Protein AF-A0A7Y8J143-F1 (afdb_monomer_lite)

Secondary structure (DSSP, 8-state):
-B-TTS-B----GGGSPPGGGTTSPP-HHHHHHHHHHHTT-BPPTT----HHHIIIIISTTSPPBTTBTT-EEHHHHHHHHHH-TTPPB--STHHHHHHHHHHHHTTSEEEE-TTS-EEETTEEEESSTT--EEE---------SSS-EEEETTSHHHHHHTPPPPPS--------PPPPPP--------SHHHHHHHHHHS---------PPP-----

Radius of gyration: 39.81 Å; chains: 1; bounding box: 71×88×116 Å

Structure (mmCIF, N/CA/C/O backbone):
data_AF-A0A7Y8J143-F1
#
_entry.id   AF-A0A7Y8J143-F1
#
loop_
_atom_site.group_PDB
_atom_site.id
_atom_site.type_symbol
_atom_site.label_atom_id
_atom_site.label_alt_id
_atom_site.label_comp_id
_atom_site.label_asym_id
_atom_site.label_entity_id
_atom_site.label_seq_id
_atom_site.pdbx_PDB_ins_code
_atom_site.Cartn_x
_atom_site.Cartn_y
_atom_site.Cartn_z
_atom_site.occupancy
_atom_site.B_iso_or_equiv
_atom_site.auth_seq_id
_atom_site.auth_comp_id
_atom_site.auth_asym_id
_atom_site.auth_atom_id
_atom_site.pdbx_PDB_model_num
ATOM 1 N N . MET A 1 1 ? -17.158 9.078 25.466 1.00 67.31 1 MET A N 1
ATOM 2 C CA . MET A 1 1 ? -15.865 8.825 24.794 1.00 67.31 1 MET A CA 1
ATOM 3 C C . MET A 1 1 ? -15.692 9.826 23.662 1.00 67.31 1 MET A C 1
ATOM 5 O O . MET A 1 1 ? -16.645 10.042 22.920 1.00 67.31 1 MET A O 1
ATOM 9 N N . VAL A 1 2 ? -14.513 10.439 23.540 1.00 69.31 2 VAL A N 1
ATOM 10 C CA . VAL A 1 2 ? -14.169 11.341 22.427 1.00 69.31 2 VAL A CA 1
ATOM 11 C C . VAL A 1 2 ? -13.205 10.602 21.508 1.00 69.31 2 VAL A C 1
ATOM 13 O O . VAL A 1 2 ? -12.192 10.093 21.981 1.00 69.31 2 VAL A O 1
ATOM 16 N N . LEU A 1 3 ? -13.539 10.497 20.224 1.00 73.25 3 LEU A N 1
ATOM 17 C CA . LEU A 1 3 ? -12.671 9.862 19.232 1.00 73.25 3 LEU A CA 1
ATOM 18 C C . LEU A 1 3 ? -11.676 10.874 18.637 1.00 73.25 3 LEU A C 1
ATOM 20 O O . LEU A 1 3 ? -11.955 12.074 18.663 1.00 73.25 3 LEU A O 1
ATOM 24 N N . PRO A 1 4 ? -10.543 10.420 18.059 1.00 64.56 4 PRO A N 1
ATOM 25 C CA . PRO A 1 4 ? -9.494 11.300 17.521 1.00 64.56 4 PRO A CA 1
ATOM 26 C C . PRO A 1 4 ? -9.983 12.307 16.469 1.00 64.56 4 PRO A C 1
ATOM 28 O O . PRO A 1 4 ? -9.376 13.351 16.269 1.00 64.56 4 PRO A O 1
ATOM 31 N N . TRP A 1 5 ? -11.103 12.012 15.808 1.00 67.81 5 TRP A N 1
ATOM 32 C CA . TRP A 1 5 ? -11.749 12.865 14.808 1.00 67.81 5 TRP A CA 1
ATOM 33 C C . TRP A 1 5 ? -12.870 13.755 15.379 1.00 67.81 5 TRP A C 1
ATOM 35 O O . TRP A 1 5 ? -13.705 14.260 14.633 1.00 67.81 5 TRP A O 1
ATOM 45 N N . GLY A 1 6 ? -12.915 13.942 16.701 1.00 67.88 6 GLY A N 1
ATOM 46 C CA . GLY A 1 6 ? -13.788 14.907 17.377 1.00 67.88 6 GLY A CA 1
ATOM 47 C C . GLY A 1 6 ? -15.232 14.451 17.604 1.00 67.88 6 GLY A C 1
ATOM 48 O O . GLY A 1 6 ? -16.002 15.171 18.236 1.00 67.88 6 GLY A O 1
ATOM 49 N N . THR A 1 7 ? -15.625 13.259 17.141 1.00 76.75 7 THR A N 1
ATOM 50 C CA . THR A 1 7 ? -16.963 12.721 17.424 1.00 76.75 7 THR A CA 1
ATOM 51 C C . THR A 1 7 ? -17.057 12.241 18.868 1.00 76.75 7 THR A C 1
ATOM 53 O O . THR A 1 7 ? -16.212 11.479 19.348 1.00 76.75 7 THR A O 1
ATOM 56 N N . VAL A 1 8 ? -18.123 12.662 19.546 1.00 79.19 8 VAL A N 1
ATOM 57 C CA . VAL A 1 8 ? -18.439 12.251 20.912 1.00 79.19 8 VAL A CA 1
ATOM 58 C C . VAL A 1 8 ? -19.487 11.147 20.871 1.00 79.19 8 VAL A C 1
ATOM 60 O O . VAL A 1 8 ? -20.564 11.327 20.311 1.00 79.19 8 VAL A O 1
ATOM 63 N N . TYR A 1 9 ? -19.174 10.014 21.493 1.00 77.19 9 TYR A N 1
ATOM 64 C CA . TYR A 1 9 ? -20.106 8.909 21.693 1.00 77.19 9 TYR A CA 1
ATOM 65 C C . TYR A 1 9 ? -20.402 8.732 23.180 1.00 77.19 9 TYR A C 1
ATOM 67 O O . TYR A 1 9 ? -19.478 8.699 24.004 1.00 77.19 9 TYR A O 1
ATOM 75 N N . SER A 1 10 ? -21.682 8.591 23.520 1.00 78.94 10 SER A N 1
ATOM 76 C CA . SER A 1 10 ? -22.098 8.118 24.842 1.00 78.94 10 SER A CA 1
ATOM 77 C C . SER A 1 10 ? -22.069 6.591 24.863 1.00 78.94 10 SER A C 1
ATOM 79 O O . SER A 1 10 ? -22.493 5.960 23.895 1.00 78.94 10 SER A O 1
ATOM 81 N N . VAL A 1 11 ? -21.541 6.002 25.938 1.00 76.06 11 VAL A N 1
ATOM 82 C CA . VAL A 1 11 ? -21.543 4.543 26.115 1.00 76.06 11 VAL A CA 1
ATOM 83 C C . VAL A 1 11 ? -22.905 4.152 26.676 1.00 76.06 11 VAL A C 1
ATOM 85 O O . VAL A 1 11 ? -23.248 4.523 27.797 1.00 76.06 11 VAL A O 1
ATOM 88 N N . GLU A 1 12 ? -23.688 3.441 25.870 1.00 76.25 12 GLU A N 1
ATOM 89 C CA . GLU A 1 12 ? -25.025 2.978 26.249 1.00 76.25 12 GLU A CA 1
ATOM 90 C C . GLU A 1 12 ? -24.948 1.944 27.384 1.00 76.25 12 GLU A C 1
ATOM 92 O O . GLU A 1 12 ? -23.991 1.175 27.474 1.00 76.25 12 GLU A O 1
ATOM 97 N N . GLU A 1 13 ? -25.979 1.913 28.229 1.00 71.44 13 GLU A N 1
ATOM 98 C CA . GLU A 1 13 ? -26.066 1.081 29.440 1.00 71.44 13 GLU A CA 1
ATOM 99 C C . GLU A 1 13 ? -25.881 -0.421 29.159 1.00 71.44 13 GLU A C 1
ATOM 101 O O . GLU A 1 13 ? -25.232 -1.120 29.928 1.00 71.44 13 GLU A O 1
ATOM 106 N N . GLN A 1 14 ? -26.325 -0.899 27.992 1.00 70.88 14 GLN A N 1
ATOM 107 C CA . GLN A 1 14 ? -26.144 -2.289 27.546 1.00 70.88 14 GLN A CA 1
ATOM 108 C C . GLN A 1 14 ? -24.674 -2.724 27.375 1.00 70.88 14 GLN A C 1
ATOM 110 O O . GLN A 1 14 ? -24.385 -3.918 27.310 1.00 70.88 14 GLN A O 1
ATOM 115 N N . TYR A 1 15 ? -23.744 -1.768 27.287 1.00 69.69 15 TYR A N 1
ATOM 116 C CA . TYR A 1 15 ? -22.301 -2.018 27.227 1.00 69.69 15 TYR A CA 1
ATOM 117 C C . TYR A 1 15 ? -21.594 -1.684 28.547 1.00 69.69 15 TYR A C 1
ATOM 119 O O . TYR A 1 15 ? -20.365 -1.674 28.592 1.00 69.69 15 TYR A O 1
ATOM 127 N N . GLN A 1 16 ? -22.337 -1.379 29.611 1.00 70.56 16 GLN A N 1
ATOM 128 C CA . GLN A 1 16 ? -21.791 -1.185 30.952 1.00 70.56 16 GLN A CA 1
ATOM 129 C C . GLN A 1 16 ? -21.764 -2.518 31.714 1.00 70.56 16 GLN A C 1
ATOM 131 O O . GLN A 1 16 ? -22.388 -3.502 31.316 1.00 70.56 16 GLN A O 1
ATOM 136 N N . VAL A 1 17 ? -20.982 -2.577 32.794 1.00 64.62 17 VAL A N 1
ATOM 137 C CA . VAL A 1 17 ? -20.903 -3.778 33.636 1.00 64.62 17 VAL A CA 1
ATOM 138 C C . VAL A 1 17 ? -22.241 -3.933 34.377 1.00 64.62 17 VAL A C 1
ATOM 140 O O . VAL A 1 17 ? -22.622 -2.991 35.070 1.00 64.62 17 VAL A O 1
ATOM 143 N N . PRO A 1 18 ? -22.942 -5.081 34.267 1.00 64.44 18 PRO A N 1
ATOM 144 C CA . PRO A 1 18 ? -24.176 -5.327 35.016 1.00 64.44 18 PRO A CA 1
ATOM 145 C C . PRO A 1 18 ? -23.946 -5.174 36.524 1.00 64.44 18 PRO A C 1
ATOM 147 O O . PRO A 1 18 ? -22.911 -5.622 37.029 1.00 64.44 18 PRO A O 1
ATOM 150 N N . GLU A 1 19 ? -24.893 -4.570 37.247 1.00 61.88 19 GLU A N 1
ATOM 151 C CA . GLU A 1 19 ? -24.747 -4.261 38.682 1.00 61.88 19 GLU A CA 1
ATOM 152 C C . GLU A 1 19 ? -24.456 -5.519 39.525 1.00 61.88 19 GLU A C 1
ATOM 154 O O . GLU A 1 19 ? -23.623 -5.512 40.432 1.00 61.88 19 GLU A O 1
ATOM 159 N N . ASP A 1 20 ? -25.033 -6.652 39.136 1.00 64.56 20 ASP A N 1
ATOM 160 C CA . ASP A 1 20 ? -24.847 -7.986 39.716 1.00 64.56 20 ASP A CA 1
ATOM 161 C C . ASP A 1 20 ? -23.423 -8.565 39.541 1.00 64.56 20 ASP A C 1
ATOM 163 O O . ASP A 1 20 ? -23.074 -9.572 40.162 1.00 64.56 20 ASP A O 1
ATOM 167 N N . LYS A 1 21 ? -22.557 -7.905 38.759 1.00 61.34 21 LYS A N 1
ATOM 168 C CA . LYS A 1 21 ? -21.130 -8.234 38.591 1.00 61.34 21 LYS A CA 1
ATOM 169 C C . LYS A 1 21 ? -20.175 -7.167 39.140 1.00 61.34 21 LYS A C 1
ATOM 171 O O . LYS A 1 21 ? -18.972 -7.283 38.918 1.00 61.34 21 LYS A O 1
ATOM 176 N N . MET A 1 22 ? -20.652 -6.185 39.912 1.00 56.19 22 MET A N 1
ATOM 177 C CA . MET A 1 22 ? -19.816 -5.110 40.489 1.00 56.19 22 MET A CA 1
ATOM 178 C C . MET A 1 22 ? -18.639 -5.596 41.357 1.00 56.19 22 MET A C 1
ATOM 180 O O . MET A 1 22 ? -17.644 -4.889 41.488 1.00 56.19 22 MET A O 1
ATOM 184 N N . LEU A 1 23 ? -18.725 -6.799 41.939 1.00 60.31 23 LEU A N 1
ATOM 185 C CA . LEU A 1 23 ? -17.650 -7.415 42.734 1.00 60.31 23 LEU A CA 1
ATOM 186 C C . LEU A 1 23 ? -16.591 -8.147 41.885 1.00 60.31 23 LEU A C 1
ATOM 188 O O . LEU A 1 23 ? -15.570 -8.577 42.424 1.00 60.31 23 LEU A O 1
ATOM 192 N N . GLN A 1 24 ? -16.816 -8.322 40.578 1.00 62.91 24 GLN A N 1
ATOM 193 C CA . GLN A 1 24 ? -15.840 -8.923 39.668 1.00 62.91 24 GLN A CA 1
ATOM 194 C C . GLN A 1 24 ? -14.833 -7.880 39.169 1.00 62.91 24 GLN A C 1
ATOM 196 O O . GLN A 1 24 ? -15.100 -6.681 39.112 1.00 62.91 24 GLN A O 1
ATOM 201 N N . LYS A 1 25 ? -13.637 -8.351 38.802 1.00 61.16 25 LYS A N 1
ATOM 202 C CA . LYS A 1 25 ? -12.571 -7.506 38.252 1.00 61.16 25 LYS A CA 1
ATOM 203 C C . LYS A 1 25 ? -13.093 -6.788 36.998 1.00 61.16 25 LYS A C 1
ATOM 205 O O . LYS A 1 25 ? -13.642 -7.436 36.115 1.00 61.16 25 LYS A O 1
ATOM 210 N N . ALA A 1 26 ? -12.926 -5.468 36.929 1.00 62.81 26 ALA A N 1
ATOM 211 C CA . ALA A 1 26 ? -13.506 -4.648 35.866 1.00 62.81 26 ALA A CA 1
ATOM 212 C C . ALA A 1 26 ? -13.064 -5.104 34.458 1.00 62.81 26 ALA A C 1
ATOM 214 O O . ALA A 1 26 ? -11.886 -5.022 34.113 1.00 62.81 26 ALA A O 1
ATOM 215 N N . GLU A 1 27 ? -14.020 -5.519 33.621 1.00 71.56 27 GLU A N 1
ATOM 216 C CA . GLU A 1 27 ? -13.817 -5.890 32.207 1.00 71.56 27 GLU A CA 1
ATOM 217 C C . GLU A 1 27 ? -14.007 -4.686 31.260 1.00 71.56 27 GLU A C 1
ATOM 219 O O . GLU A 1 27 ? -14.609 -4.791 30.187 1.00 71.56 27 GLU A O 1
ATOM 224 N N . GLY A 1 28 ? -13.523 -3.506 31.663 1.00 76.50 28 GLY A N 1
ATOM 225 C CA . GLY A 1 28 ? -13.776 -2.249 30.949 1.00 76.50 28 GLY A CA 1
ATOM 226 C C . GLY A 1 28 ? -13.289 -2.257 29.495 1.00 76.50 28 GLY A C 1
ATOM 227 O O . GLY A 1 28 ? -13.979 -1.752 28.613 1.00 76.50 28 GLY A O 1
ATOM 228 N N . GLU A 1 29 ? -12.142 -2.887 29.222 1.00 81.00 29 GLU A N 1
ATOM 229 C CA . GLU A 1 29 ? -11.602 -2.999 27.860 1.00 81.00 29 GLU A CA 1
ATOM 230 C C . GLU A 1 29 ? -12.487 -3.872 26.956 1.00 81.00 29 GLU A C 1
ATOM 232 O O . GLU A 1 29 ? -12.771 -3.496 25.820 1.00 81.00 29 GLU A O 1
ATOM 237 N N . ALA A 1 30 ? -12.968 -5.013 27.458 1.00 81.69 30 ALA A N 1
ATOM 238 C CA . ALA A 1 30 ? -13.823 -5.915 26.688 1.00 81.69 30 ALA A CA 1
ATOM 239 C C . ALA A 1 30 ? -15.181 -5.269 26.372 1.00 81.69 30 ALA A C 1
ATOM 241 O O . ALA A 1 30 ? -15.682 -5.387 25.253 1.00 81.69 30 ALA A O 1
ATOM 242 N N . CYS A 1 31 ? -15.749 -4.537 27.333 1.00 81.75 31 CYS A N 1
ATOM 243 C CA . CYS A 1 31 ? -16.981 -3.773 27.149 1.00 81.75 31 CYS A CA 1
ATOM 244 C C . CYS A 1 31 ? -16.810 -2.651 26.115 1.00 81.75 31 CYS A C 1
ATOM 246 O O . CYS A 1 31 ? -17.624 -2.515 25.200 1.00 81.75 31 CYS A O 1
ATOM 248 N N . LEU A 1 32 ? -15.710 -1.896 26.209 1.00 82.06 32 LEU A N 1
ATOM 249 C CA . LEU A 1 32 ? -15.376 -0.852 25.243 1.00 82.06 32 LEU A CA 1
ATOM 250 C C . LEU A 1 32 ? -15.183 -1.429 23.836 1.00 82.06 32 LEU A C 1
ATOM 252 O O . LEU A 1 32 ? -15.702 -0.871 22.872 1.00 82.06 32 LEU A O 1
ATOM 256 N N . ARG A 1 33 ? -14.481 -2.560 23.712 1.00 83.25 33 ARG A N 1
ATOM 257 C CA . ARG A 1 33 ? -14.282 -3.240 22.428 1.00 83.25 33 ARG A CA 1
ATOM 258 C C . ARG A 1 33 ? -15.616 -3.633 21.791 1.00 83.25 33 ARG A C 1
ATOM 260 O O . ARG A 1 33 ? -15.851 -3.262 20.647 1.00 83.25 33 ARG A O 1
ATOM 267 N N . ARG A 1 34 ? -16.523 -4.264 22.549 1.00 83.69 34 ARG A N 1
ATOM 268 C CA . ARG A 1 34 ? -17.875 -4.621 22.071 1.00 83.69 34 ARG A CA 1
ATOM 269 C C . ARG A 1 34 ? -18.687 -3.404 21.631 1.00 83.69 34 ARG A C 1
ATOM 271 O O . ARG A 1 34 ? -19.367 -3.463 20.612 1.00 83.69 34 ARG A O 1
ATOM 278 N N . PHE A 1 35 ? -18.612 -2.299 22.375 1.00 85.88 35 PHE A N 1
ATOM 279 C CA . PHE A 1 35 ? -19.280 -1.050 22.001 1.00 85.88 35 PHE A CA 1
ATOM 280 C C . PHE A 1 35 ? -18.761 -0.508 20.662 1.00 85.88 35 PHE A C 1
ATOM 282 O O . PHE A 1 35 ? -19.541 -0.145 19.782 1.00 85.88 35 PHE A O 1
ATOM 289 N N . LEU A 1 36 ? -17.437 -0.462 20.500 1.00 86.19 36 LEU A N 1
ATOM 290 C CA . LEU A 1 36 ? -16.785 0.018 19.283 1.00 86.19 36 LEU A CA 1
ATOM 291 C C . LEU A 1 36 ? -17.107 -0.870 18.070 1.00 86.19 36 LEU A C 1
ATOM 293 O O . LEU A 1 36 ? -17.390 -0.344 16.993 1.00 86.19 36 LEU A O 1
ATOM 297 N N . GLU A 1 37 ? -17.112 -2.192 18.251 1.00 86.19 37 GLU A N 1
ATOM 298 C CA . GLU A 1 37 ? -17.525 -3.170 17.235 1.00 86.19 37 GLU A CA 1
ATOM 299 C C . GLU A 1 37 ? -19.001 -2.989 16.854 1.00 86.19 37 GLU A C 1
ATOM 301 O O . GLU A 1 37 ? -19.314 -2.831 15.677 1.00 86.19 37 GLU A O 1
ATOM 306 N N . GLY A 1 38 ? -19.906 -2.901 17.836 1.00 84.44 38 GLY A N 1
ATOM 307 C CA . GLY A 1 38 ? -21.344 -2.718 17.599 1.00 84.44 38 GLY A CA 1
ATOM 308 C C . GLY A 1 38 ? -21.698 -1.404 16.893 1.00 84.44 38 GLY A C 1
ATOM 309 O O . GLY A 1 38 ? -22.700 -1.328 16.183 1.00 84.44 38 GLY A O 1
ATOM 310 N N . LYS A 1 39 ? -20.866 -0.366 17.038 1.00 85.38 39 LYS A N 1
ATOM 311 C CA . LYS A 1 39 ? -20.995 0.902 16.300 1.00 85.38 39 LYS A CA 1
ATOM 312 C C . LYS A 1 39 ? -20.271 0.901 14.946 1.00 85.38 39 LYS A C 1
ATOM 314 O O . LYS A 1 39 ? -20.282 1.927 14.269 1.00 85.38 39 LYS A O 1
ATOM 319 N N . GLY A 1 40 ? -19.638 -0.206 14.550 1.00 85.38 40 GLY A N 1
ATOM 320 C CA . GLY A 1 40 ? -18.890 -0.315 13.295 1.00 85.38 40 GLY A CA 1
ATOM 321 C C . GLY A 1 40 ? -17.688 0.629 13.230 1.00 85.38 40 GLY A C 1
ATOM 322 O O . GLY A 1 40 ? -17.310 1.082 12.151 1.00 85.38 40 GLY A O 1
ATOM 323 N N . LEU A 1 41 ? -17.107 0.977 14.384 1.00 86.75 41 LEU A N 1
ATOM 324 C CA . LEU A 1 41 ? -16.015 1.950 14.491 1.00 86.75 41 LEU A CA 1
ATOM 325 C C . LEU A 1 41 ? -14.632 1.327 14.294 1.00 86.75 41 LEU A C 1
ATOM 327 O O . LEU A 1 41 ? -13.653 2.071 14.260 1.00 86.75 41 LEU A O 1
ATOM 331 N N . PHE A 1 42 ? -14.549 0.006 14.139 1.00 88.12 42 PHE A N 1
ATOM 332 C CA . PHE A 1 42 ? -13.347 -0.705 13.717 1.00 88.12 42 PHE A CA 1
ATOM 333 C C . PHE A 1 42 ? -13.379 -1.006 12.223 1.00 88.12 42 PHE A C 1
ATOM 335 O O . PHE A 1 42 ? -14.442 -1.176 11.624 1.00 88.12 42 PHE A O 1
ATOM 342 N N . TYR A 1 43 ? -12.195 -1.085 11.631 1.00 88.75 43 TYR A N 1
ATOM 343 C CA . TYR A 1 43 ? -12.012 -1.858 10.412 1.00 88.75 43 TYR A CA 1
ATOM 344 C C . TYR A 1 43 ? -11.908 -3.345 10.750 1.00 88.75 43 TYR A C 1
ATOM 346 O O . TYR A 1 43 ? -11.214 -3.719 11.697 1.00 88.75 43 TYR A O 1
ATOM 354 N N . GLU A 1 44 ? -12.575 -4.179 9.959 1.00 86.69 44 GLU A N 1
ATOM 355 C CA . GLU A 1 44 ? -12.524 -5.633 10.115 1.00 86.69 44 GLU A CA 1
ATOM 356 C C . GLU A 1 44 ? -11.362 -6.264 9.339 1.00 86.69 44 GLU A C 1
ATOM 358 O O . GLU A 1 44 ? -10.772 -5.669 8.430 1.00 86.69 44 GLU A O 1
ATOM 363 N N . ALA A 1 45 ? -11.050 -7.519 9.669 1.00 79.50 45 ALA A N 1
ATOM 364 C CA . ALA A 1 45 ? -10.078 -8.308 8.929 1.00 79.50 45 ALA A CA 1
ATOM 365 C C . ALA A 1 45 ? -10.557 -8.514 7.478 1.00 79.50 45 ALA A C 1
ATOM 367 O O . ALA A 1 45 ? -11.475 -9.282 7.207 1.00 79.50 45 ALA A O 1
ATOM 368 N N . GLY A 1 46 ? -9.916 -7.825 6.531 1.00 83.31 46 GLY A N 1
ATOM 369 C CA . GLY A 1 46 ? -10.261 -7.868 5.104 1.00 83.31 46 GLY A CA 1
ATOM 370 C C . GLY A 1 46 ? -10.798 -6.552 4.545 1.00 83.31 46 GLY A C 1
ATOM 371 O O . GLY A 1 46 ? -10.843 -6.399 3.312 1.00 83.31 46 GLY A O 1
ATOM 372 N N . ASP A 1 47 ? -11.115 -5.596 5.422 1.00 89.75 47 ASP A N 1
ATOM 373 C CA . ASP A 1 47 ? -11.427 -4.230 5.029 1.00 89.75 47 ASP A CA 1
ATOM 374 C C . ASP A 1 47 ? -10.233 -3.569 4.330 1.00 89.75 47 ASP A C 1
ATOM 376 O O . ASP A 1 47 ? -9.061 -3.883 4.546 1.00 89.75 47 ASP A O 1
ATOM 380 N N . ALA A 1 48 ? -10.553 -2.619 3.460 1.00 93.12 48 ALA A N 1
ATOM 381 C CA . ALA A 1 48 ? -9.594 -1.721 2.842 1.00 93.12 48 ALA A CA 1
ATOM 382 C C . ALA A 1 48 ? -10.221 -0.334 2.753 1.00 93.12 48 ALA A C 1
ATOM 384 O O . ALA A 1 48 ? -11.443 -0.210 2.627 1.00 93.12 48 ALA A O 1
ATOM 385 N N . ILE A 1 49 ? -9.395 0.706 2.786 1.00 92.81 49 ILE A N 1
ATOM 386 C CA . ILE A 1 49 ? -9.889 2.049 2.494 1.00 92.81 49 ILE A CA 1
ATOM 387 C C . ILE A 1 49 ? -10.104 2.212 0.986 1.00 92.81 49 ILE A C 1
ATOM 389 O O . ILE A 1 49 ? -9.579 1.449 0.168 1.00 92.81 49 ILE A O 1
ATOM 393 N N . ASP A 1 50 ? -10.889 3.222 0.622 1.00 92.94 50 ASP A N 1
ATOM 394 C CA . ASP A 1 50 ? -11.069 3.606 -0.774 1.00 92.94 50 ASP A CA 1
ATOM 395 C C . ASP A 1 50 ? -9.718 3.947 -1.431 1.00 92.94 50 ASP A C 1
ATOM 397 O O . ASP A 1 50 ? -8.897 4.659 -0.844 1.00 92.94 50 ASP A O 1
ATOM 401 N N . GLN A 1 51 ? -9.481 3.447 -2.651 1.00 93.31 51 GLN A N 1
ATOM 402 C CA . GLN A 1 51 ? -8.189 3.645 -3.324 1.00 93.31 51 GLN A CA 1
ATOM 403 C C . GLN A 1 51 ? -7.979 5.102 -3.747 1.00 93.31 51 GLN A C 1
ATOM 405 O O . GLN A 1 51 ? -6.844 5.570 -3.772 1.00 93.31 51 GLN A O 1
ATOM 410 N N . GLY A 1 52 ? -9.053 5.834 -4.059 1.00 92.56 52 GLY A N 1
ATOM 411 C CA . GLY A 1 52 ? -8.974 7.260 -4.365 1.00 92.56 52 GLY A CA 1
ATOM 412 C C . GLY A 1 52 ? -8.511 8.051 -3.147 1.00 92.56 52 GLY A C 1
ATOM 413 O O . GLY A 1 52 ? -7.578 8.844 -3.244 1.00 92.56 52 GLY A O 1
ATOM 414 N N . ARG A 1 53 ? -9.091 7.761 -1.978 1.00 92.81 53 ARG A N 1
ATOM 415 C CA . ARG A 1 53 ? -8.648 8.329 -0.699 1.00 92.81 53 ARG A CA 1
ATOM 416 C C . ARG A 1 53 ? -7.206 7.947 -0.361 1.00 92.81 53 ARG A C 1
ATOM 418 O O . ARG A 1 53 ? -6.436 8.797 0.078 1.00 92.81 53 ARG A O 1
ATOM 425 N N . PHE A 1 54 ? -6.821 6.691 -0.585 1.00 95.50 54 PHE A N 1
ATOM 426 C CA . PHE A 1 54 ? -5.450 6.233 -0.357 1.00 95.50 54 PHE A CA 1
ATOM 427 C C . PHE A 1 54 ? -4.435 7.036 -1.185 1.00 95.50 54 PHE A C 1
ATOM 429 O O . PHE A 1 54 ? -3.495 7.602 -0.631 1.00 95.50 54 PHE A O 1
ATOM 436 N N . VAL A 1 55 ? -4.665 7.155 -2.493 1.00 94.81 55 VAL A N 1
ATOM 437 C CA . VAL A 1 55 ? -3.765 7.858 -3.421 1.00 94.81 55 VAL A CA 1
ATOM 438 C C . VAL A 1 55 ? -3.770 9.371 -3.206 1.00 94.81 55 VAL A C 1
ATOM 440 O O . VAL A 1 55 ? -2.739 10.010 -3.382 1.00 94.81 55 VAL A O 1
ATOM 443 N N . LYS A 1 56 ? -4.911 9.960 -2.834 1.00 93.31 56 LYS A N 1
ATOM 444 C CA . LYS A 1 56 ? -5.060 11.416 -2.726 1.00 93.31 56 LYS A CA 1
ATOM 445 C C . LYS A 1 56 ? -4.662 11.974 -1.358 1.00 93.31 56 LYS A C 1
ATOM 447 O O . LYS A 1 56 ? -4.034 13.026 -1.298 1.00 93.31 56 LYS A O 1
ATOM 452 N N . ASP A 1 57 ? -5.008 11.278 -0.276 1.00 91.56 57 ASP A N 1
ATOM 453 C CA . ASP A 1 57 ? -4.927 11.837 1.081 1.00 91.56 57 ASP A CA 1
ATOM 454 C C . ASP A 1 57 ? -3.857 11.152 1.948 1.00 91.56 57 ASP A C 1
ATOM 456 O O . ASP A 1 57 ? -3.256 11.781 2.830 1.00 91.56 57 ASP A O 1
ATOM 460 N N . ILE A 1 58 ? -3.620 9.854 1.720 1.00 94.75 58 ILE A N 1
ATOM 461 C CA . ILE A 1 58 ? -2.690 9.055 2.526 1.00 94.75 58 ILE A CA 1
ATOM 462 C C . ILE A 1 58 ? -1.283 9.102 1.936 1.00 94.75 58 ILE A C 1
ATOM 464 O O . ILE A 1 58 ? -0.377 9.594 2.604 1.00 94.75 58 ILE A O 1
ATOM 468 N N . VAL A 1 59 ? -1.091 8.636 0.697 1.00 94.38 59 VAL A N 1
ATOM 469 C CA . VAL A 1 59 ? 0.244 8.537 0.078 1.00 94.38 59 VAL A CA 1
ATOM 470 C C . VAL A 1 59 ? 0.963 9.897 0.044 1.00 94.38 59 VAL A C 1
ATOM 472 O O . VAL A 1 59 ? 2.068 9.976 0.577 1.00 94.38 59 VAL A O 1
ATOM 475 N N . PRO A 1 60 ? 0.355 11.003 -0.433 1.00 90.94 60 PRO A N 1
ATOM 476 C CA . PRO A 1 60 ? 1.040 12.297 -0.500 1.00 90.94 60 PRO A CA 1
ATOM 477 C C . PRO A 1 60 ? 1.295 12.917 0.878 1.00 90.94 60 PRO A C 1
ATOM 479 O O . PRO A 1 60 ? 2.186 13.747 1.026 1.00 90.94 60 PRO A O 1
ATOM 482 N N . GLY A 1 61 ? 0.514 12.524 1.890 1.00 91.31 61 GLY A N 1
ATOM 483 C CA . GLY A 1 61 ? 0.694 12.952 3.277 1.00 91.31 61 GLY A CA 1
ATOM 484 C C . GLY A 1 61 ? 1.659 12.076 4.080 1.00 91.31 61 GLY A C 1
ATOM 485 O O . GLY A 1 61 ? 1.817 12.310 5.277 1.00 91.31 61 GLY A O 1
ATOM 486 N N . THR A 1 62 ? 2.252 11.052 3.462 1.00 95.75 62 THR A N 1
ATOM 487 C CA . THR A 1 62 ? 3.234 10.164 4.091 1.00 95.75 62 THR A CA 1
ATOM 488 C C . THR A 1 62 ? 4.628 10.781 4.001 1.00 95.75 62 THR A C 1
ATOM 490 O O . THR A 1 62 ? 4.964 11.431 3.014 1.00 95.75 62 THR A O 1
ATOM 493 N N . THR A 1 63 ? 5.462 10.572 5.018 1.00 95.56 63 THR A N 1
ATOM 494 C CA . THR A 1 63 ? 6.864 11.007 4.982 1.00 95.56 63 THR A CA 1
ATOM 495 C C . THR A 1 63 ? 7.646 10.155 3.975 1.00 95.56 63 THR A C 1
ATOM 497 O O . THR A 1 63 ? 7.665 8.930 4.124 1.00 95.56 63 THR A O 1
ATOM 500 N N . PRO A 1 64 ? 8.272 10.754 2.946 1.00 96.50 64 PRO A N 1
ATOM 501 C CA . PRO A 1 64 ? 9.056 10.006 1.972 1.00 96.50 64 PRO A CA 1
ATOM 502 C C . PRO A 1 64 ? 10.374 9.497 2.565 1.00 96.50 64 PRO A C 1
ATOM 504 O O . PRO A 1 64 ? 10.874 10.016 3.566 1.00 96.50 64 PRO A O 1
ATOM 507 N N . VAL A 1 65 ? 10.949 8.493 1.908 1.00 96.06 65 VAL A N 1
ATOM 508 C CA . VAL A 1 65 ? 12.300 8.000 2.190 1.00 96.06 65 VAL A CA 1
ATOM 509 C C . VAL A 1 65 ? 13.312 9.124 1.915 1.00 96.06 65 VAL A C 1
ATOM 511 O O . VAL A 1 65 ? 13.164 9.837 0.915 1.00 96.06 65 VAL A O 1
ATOM 514 N N . PRO A 1 66 ? 14.341 9.307 2.767 1.00 94.56 66 PRO A N 1
ATOM 515 C CA . PRO A 1 66 ? 15.416 10.258 2.497 1.00 94.56 66 PRO A CA 1
ATOM 516 C C . PRO A 1 66 ? 16.017 10.048 1.102 1.00 94.56 66 PRO A C 1
ATOM 518 O O . PRO A 1 66 ? 16.194 8.913 0.666 1.00 94.56 66 PRO A O 1
ATOM 521 N N . ASP A 1 67 ? 16.292 11.142 0.393 1.00 93.56 67 ASP A N 1
ATOM 522 C CA . ASP A 1 67 ? 16.882 11.159 -0.957 1.00 93.56 67 ASP A CA 1
ATOM 523 C C . ASP A 1 67 ? 16.036 10.527 -2.084 1.00 93.56 67 ASP A C 1
ATOM 525 O O . ASP A 1 67 ? 16.425 10.584 -3.251 1.00 93.56 67 ASP A O 1
ATOM 529 N N . MET A 1 68 ? 14.851 9.987 -1.774 1.00 94.75 68 MET A N 1
ATOM 530 C CA . MET A 1 68 ? 13.912 9.423 -2.749 1.00 94.75 68 MET A CA 1
ATOM 531 C C . MET A 1 68 ? 12.527 10.076 -2.616 1.00 94.75 68 MET A C 1
ATOM 533 O O . MET A 1 68 ? 11.612 9.497 -2.018 1.00 94.75 68 MET A O 1
ATOM 537 N N . PRO A 1 69 ? 12.331 11.297 -3.153 1.00 92.94 69 PRO A N 1
ATOM 538 C CA . PRO A 1 69 ? 11.021 11.937 -3.129 1.00 92.94 69 PRO A CA 1
ATOM 539 C C . PRO A 1 69 ? 9.982 11.047 -3.821 1.00 92.94 69 PRO A C 1
ATOM 541 O O . PRO A 1 69 ? 10.278 10.399 -4.815 1.00 92.94 69 PRO A O 1
ATOM 544 N N . GLN A 1 70 ? 8.745 11.029 -3.321 1.00 94.56 70 GLN A N 1
ATOM 545 C CA . GLN A 1 70 ? 7.652 10.185 -3.844 1.00 94.56 70 GLN A CA 1
ATOM 546 C C . GLN A 1 70 ? 7.820 8.672 -3.612 1.00 94.56 70 GLN A C 1
ATOM 548 O O . GLN A 1 70 ? 6.980 7.896 -4.073 1.00 94.56 70 GLN A O 1
ATOM 553 N N . VAL A 1 71 ? 8.854 8.237 -2.889 1.00 97.12 71 VAL A N 1
ATOM 554 C CA . VAL A 1 71 ? 9.002 6.856 -2.421 1.00 97.12 71 VAL A CA 1
ATOM 555 C C . VAL A 1 71 ? 8.727 6.804 -0.928 1.00 97.12 71 VAL A C 1
ATOM 557 O O . VAL A 1 71 ? 9.243 7.614 -0.165 1.00 97.12 71 VAL A O 1
ATOM 560 N N . TYR A 1 72 ? 7.923 5.837 -0.504 1.00 97.75 72 TYR A N 1
ATOM 561 C CA . TYR A 1 72 ? 7.455 5.715 0.872 1.00 97.75 72 TYR A CA 1
ATOM 562 C C . TYR A 1 72 ? 7.669 4.290 1.371 1.00 97.75 72 TYR A C 1
ATOM 564 O O . TYR A 1 72 ? 7.461 3.338 0.618 1.00 97.75 72 TYR A O 1
ATOM 572 N N . THR A 1 73 ? 8.047 4.116 2.638 1.00 97.75 73 THR A N 1
ATOM 573 C CA . THR A 1 73 ? 8.046 2.777 3.243 1.00 97.75 73 THR A CA 1
ATOM 574 C C . THR A 1 73 ? 6.629 2.363 3.611 1.00 97.75 73 THR A C 1
ATOM 576 O O . THR A 1 73 ? 5.780 3.193 3.954 1.00 97.75 73 THR A O 1
ATOM 579 N N . THR A 1 74 ? 6.355 1.060 3.584 1.00 96.19 74 THR A N 1
ATOM 580 C CA . THR A 1 74 ? 5.056 0.550 4.050 1.00 96.19 74 THR A CA 1
ATOM 581 C C . THR A 1 74 ? 4.804 0.859 5.531 1.00 96.19 74 THR A C 1
ATOM 583 O O . THR A 1 74 ? 3.658 1.108 5.911 1.00 96.19 74 THR A O 1
ATOM 586 N N . ARG A 1 75 ? 5.860 0.951 6.354 1.00 96.25 75 ARG A N 1
ATOM 587 C CA . ARG A 1 75 ? 5.777 1.467 7.727 1.00 96.25 75 ARG A CA 1
ATOM 588 C C . ARG A 1 75 ? 5.327 2.926 7.783 1.00 96.25 75 ARG A C 1
ATOM 590 O O . ARG A 1 75 ? 4.393 3.225 8.520 1.00 96.25 75 ARG A O 1
ATOM 597 N N . ALA A 1 76 ? 5.944 3.823 7.014 1.00 96.75 76 ALA A N 1
ATOM 598 C CA . ALA A 1 76 ? 5.572 5.239 7.013 1.00 96.75 76 ALA A CA 1
ATOM 599 C C . ALA A 1 76 ? 4.109 5.424 6.581 1.00 96.75 76 ALA A C 1
ATOM 601 O O . ALA A 1 76 ? 3.372 6.219 7.166 1.00 96.75 76 ALA A O 1
ATOM 602 N N . ILE A 1 77 ? 3.654 4.632 5.605 1.00 96.50 77 ILE A N 1
ATOM 603 C CA . ILE A 1 77 ? 2.245 4.602 5.199 1.00 96.50 77 ILE A CA 1
ATOM 604 C C . ILE A 1 77 ? 1.365 4.148 6.365 1.00 96.50 77 ILE A C 1
ATOM 606 O O . ILE A 1 77 ? 0.344 4.773 6.635 1.00 96.50 77 ILE A O 1
ATOM 610 N N . HIS A 1 78 ? 1.744 3.093 7.086 1.00 94.94 78 HIS A N 1
ATOM 611 C CA . HIS A 1 78 ? 0.992 2.637 8.253 1.00 94.94 78 HIS A CA 1
ATOM 612 C C . HIS A 1 78 ? 0.893 3.711 9.344 1.00 94.94 78 HIS A C 1
ATOM 614 O O . HIS A 1 78 ? -0.203 3.984 9.830 1.00 94.94 78 HIS A O 1
ATOM 620 N N . GLU A 1 79 ? 1.992 4.388 9.668 1.00 94.25 79 GLU A N 1
ATOM 621 C CA . GLU A 1 79 ? 1.987 5.514 10.608 1.00 94.25 79 GLU A CA 1
ATOM 622 C C . GLU A 1 79 ? 1.059 6.640 10.123 1.00 94.25 79 GLU A C 1
ATOM 624 O O . GLU A 1 79 ? 0.277 7.196 10.900 1.00 94.25 79 GLU A O 1
ATOM 629 N N . ARG A 1 80 ? 1.048 6.918 8.812 1.00 93.81 80 ARG A N 1
ATOM 630 C CA . ARG A 1 80 ? 0.123 7.883 8.214 1.00 93.81 80 ARG A CA 1
ATOM 631 C C . ARG A 1 80 ? -1.339 7.449 8.321 1.00 93.81 80 ARG A C 1
ATOM 633 O O . ARG A 1 80 ? -2.183 8.302 8.576 1.00 93.81 80 ARG A O 1
ATOM 640 N N . PHE A 1 81 ? -1.657 6.166 8.158 1.00 92.62 81 PHE A N 1
ATOM 641 C CA . PHE A 1 81 ? -3.011 5.642 8.383 1.00 92.62 81 PHE A CA 1
ATOM 642 C C . PHE A 1 81 ? -3.479 5.894 9.820 1.00 92.62 81 PHE A C 1
ATOM 644 O O . PHE A 1 81 ? -4.603 6.341 10.020 1.00 92.62 81 PHE A O 1
ATOM 651 N N . LEU A 1 82 ? -2.619 5.662 10.814 1.00 90.38 82 LEU A N 1
ATOM 652 C CA . LEU A 1 82 ? -2.960 5.890 12.223 1.00 90.38 82 LEU A CA 1
ATOM 653 C C . LEU A 1 82 ? -3.192 7.377 12.538 1.00 90.38 82 LEU A C 1
ATOM 655 O O . LEU A 1 82 ? -4.006 7.707 13.398 1.00 90.38 82 LEU A O 1
ATOM 659 N N . ALA A 1 83 ? -2.500 8.270 11.828 1.00 89.38 83 ALA A N 1
ATOM 660 C CA . ALA A 1 83 ? -2.625 9.716 11.993 1.00 89.38 83 ALA A CA 1
ATOM 661 C C . ALA A 1 83 ? -3.693 10.367 11.092 1.00 89.38 83 ALA A C 1
ATOM 663 O O . ALA A 1 83 ? -3.979 11.558 11.240 1.00 89.38 83 ALA A O 1
ATOM 664 N N . ALA A 1 84 ? -4.259 9.641 10.122 1.00 89.62 84 ALA A N 1
ATOM 665 C CA . ALA A 1 84 ? -5.150 10.232 9.133 1.00 89.62 84 ALA A CA 1
ATOM 666 C C . ALA A 1 84 ? -6.547 10.516 9.724 1.00 89.62 84 ALA A C 1
ATOM 668 O O . ALA A 1 84 ? -7.184 9.626 10.293 1.00 89.62 84 ALA A O 1
ATOM 669 N N . PRO A 1 85 ? -7.075 11.742 9.559 1.00 86.50 85 PRO A N 1
ATOM 670 C CA . PRO A 1 85 ? -8.371 12.105 10.115 1.00 86.50 85 PRO A CA 1
ATOM 671 C C . PRO A 1 85 ? -9.506 11.369 9.399 1.00 86.50 85 PRO A C 1
ATOM 673 O O . PRO A 1 85 ? -9.451 11.150 8.190 1.00 86.50 85 PRO A O 1
ATOM 676 N N . GLY A 1 86 ? -10.569 11.031 10.133 1.00 84.50 86 GLY A N 1
ATOM 677 C CA . GLY A 1 86 ? -11.793 10.446 9.572 1.00 84.50 86 GLY A CA 1
ATOM 678 C C . GLY A 1 86 ? -11.635 9.013 9.054 1.00 84.50 86 GLY A C 1
ATOM 679 O O . GLY A 1 86 ? -12.345 8.619 8.125 1.00 84.50 86 GLY A O 1
ATOM 680 N N . LEU A 1 87 ? -10.658 8.265 9.566 1.00 86.06 87 LEU A N 1
ATOM 681 C CA . LEU A 1 87 ? -10.595 6.810 9.431 1.00 86.06 87 LEU A CA 1
ATOM 682 C C . LEU A 1 87 ? -11.202 6.159 10.672 1.00 86.06 87 LEU A C 1
ATOM 684 O O . LEU A 1 87 ? -11.156 6.735 11.750 1.00 86.06 87 LEU A O 1
ATOM 688 N N . ARG A 1 88 ? -11.775 4.963 10.511 1.00 87.69 88 ARG A N 1
ATOM 689 C CA . ARG A 1 88 ? -12.174 4.109 11.640 1.00 87.69 88 ARG A CA 1
ATOM 690 C C . ARG A 1 88 ? -10.932 3.635 12.409 1.00 87.69 88 ARG A C 1
ATOM 692 O O . ARG A 1 88 ? -9.813 3.750 11.912 1.00 87.69 88 ARG A O 1
ATOM 699 N N . LEU A 1 89 ? -11.123 3.091 13.609 1.00 86.00 89 LEU A N 1
ATOM 700 C CA . LEU A 1 89 ? -10.037 2.506 14.394 1.00 86.00 89 LEU A CA 1
ATOM 701 C C . LEU A 1 89 ? -9.424 1.323 13.633 1.00 86.00 89 LEU A C 1
ATOM 703 O O . LEU A 1 89 ? -10.134 0.426 13.176 1.00 86.00 89 LEU A O 1
ATOM 707 N N . ILE A 1 90 ? -8.100 1.342 13.494 1.00 87.31 90 ILE A N 1
ATOM 708 C CA . ILE A 1 90 ? -7.323 0.319 12.792 1.00 87.31 90 ILE A CA 1
ATOM 709 C C . ILE A 1 90 ? -6.684 -0.579 13.858 1.00 87.31 90 ILE A C 1
ATOM 711 O O . ILE A 1 90 ? -5.799 -0.107 14.572 1.00 87.31 90 ILE A O 1
ATOM 715 N N . PRO A 1 91 ? -7.136 -1.835 14.016 1.00 80.75 91 PRO A N 1
ATOM 716 C CA . PRO A 1 91 ? -6.625 -2.719 15.063 1.00 80.75 91 PRO A CA 1
ATOM 717 C C . PRO A 1 91 ? -5.222 -3.257 14.748 1.00 80.75 91 PRO A C 1
ATOM 719 O O . PRO A 1 91 ? -4.433 -3.487 15.661 1.00 80.75 91 PRO A O 1
ATOM 722 N N . ASP A 1 92 ? -4.907 -3.448 13.465 1.00 85.62 92 ASP A N 1
ATOM 723 C CA . ASP A 1 92 ? -3.623 -3.961 12.993 1.00 85.62 92 ASP A CA 1
ATOM 724 C C . ASP A 1 92 ? -3.301 -3.488 11.557 1.00 85.62 92 ASP A C 1
ATOM 726 O O . ASP A 1 92 ? -4.108 -2.850 10.875 1.00 85.62 92 ASP A O 1
ATOM 730 N N . GLY A 1 93 ? -2.105 -3.827 11.065 1.00 88.25 93 GLY A N 1
ATOM 731 C CA . GLY A 1 93 ? -1.636 -3.443 9.729 1.00 88.25 93 GLY A CA 1
ATOM 732 C C . GLY A 1 93 ? -2.326 -4.151 8.550 1.00 88.25 93 GLY A C 1
ATOM 733 O O . GLY A 1 93 ? -1.964 -3.891 7.399 1.00 88.25 93 GLY A O 1
ATOM 734 N N . SER A 1 94 ? -3.298 -5.044 8.777 1.00 91.50 94 SER A N 1
ATOM 735 C CA . SER A 1 94 ? -3.973 -5.788 7.702 1.00 91.50 94 SER A CA 1
ATOM 736 C C . SER A 1 94 ? -4.734 -4.869 6.750 1.00 91.50 94 SER A C 1
ATOM 738 O O . SER A 1 94 ? -4.681 -5.084 5.540 1.00 91.50 94 SER A O 1
ATOM 740 N N . VAL A 1 95 ? -5.355 -3.801 7.260 1.00 93.25 95 VAL A N 1
ATOM 741 C CA . VAL A 1 95 ? -6.081 -2.804 6.454 1.00 93.25 95 VAL A CA 1
ATOM 742 C C . VAL A 1 95 ? -5.129 -2.073 5.511 1.00 93.25 95 VAL A C 1
ATOM 744 O O . VAL A 1 95 ? -5.445 -1.868 4.337 1.00 93.25 95 VAL A O 1
ATOM 747 N N . VAL A 1 96 ? -3.936 -1.721 6.000 1.00 94.19 96 VAL A N 1
ATOM 748 C CA . VAL A 1 96 ? -2.887 -1.069 5.201 1.00 94.19 96 VAL A CA 1
ATOM 749 C C . VAL A 1 96 ? -2.423 -2.009 4.098 1.00 94.19 96 VAL A C 1
ATOM 751 O O . VAL A 1 96 ? -2.460 -1.645 2.923 1.00 94.19 96 VAL A O 1
ATOM 754 N N . ARG A 1 97 ? -2.078 -3.250 4.463 1.00 95.00 97 ARG A N 1
ATOM 755 C CA . ARG A 1 97 ? -1.675 -4.301 3.523 1.00 95.00 97 ARG A CA 1
ATOM 756 C C . ARG A 1 97 ? -2.729 -4.506 2.436 1.00 95.00 97 ARG A C 1
ATOM 758 O O . ARG A 1 97 ? -2.415 -4.447 1.253 1.00 95.00 97 ARG A O 1
ATOM 765 N N . ARG A 1 98 ? -3.988 -4.710 2.830 1.00 94.94 98 ARG A N 1
ATOM 766 C CA . ARG A 1 98 ? -5.119 -4.946 1.922 1.00 94.94 98 ARG A CA 1
ATOM 767 C C . ARG A 1 98 ? -5.350 -3.758 0.994 1.00 94.94 98 ARG A C 1
ATOM 769 O O . ARG A 1 98 ? -5.619 -3.954 -0.187 1.00 94.94 98 ARG A O 1
ATOM 776 N N . THR A 1 99 ? -5.240 -2.537 1.513 1.00 96.00 99 THR A N 1
ATOM 777 C CA . THR A 1 99 ? -5.396 -1.315 0.716 1.00 96.00 99 THR A CA 1
ATOM 778 C C . THR A 1 99 ? -4.277 -1.180 -0.310 1.00 96.00 99 THR A C 1
ATOM 780 O O . THR A 1 99 ? -4.563 -0.914 -1.477 1.00 96.00 99 THR A O 1
ATOM 783 N N . ALA A 1 100 ? -3.024 -1.380 0.100 1.00 96.06 100 ALA A N 1
ATOM 784 C CA . ALA A 1 100 ? -1.878 -1.301 -0.796 1.00 96.06 100 ALA A CA 1
ATOM 785 C C . ALA A 1 100 ? -1.969 -2.358 -1.908 1.00 96.06 100 ALA A C 1
ATOM 787 O O . ALA A 1 100 ? -1.852 -2.002 -3.076 1.00 96.06 100 ALA A O 1
ATOM 788 N N . LEU A 1 101 ? -2.294 -3.612 -1.569 1.00 96.12 101 LEU A N 1
ATOM 789 C CA . LEU A 1 101 ? -2.490 -4.689 -2.548 1.00 96.12 101 LEU A CA 1
ATOM 790 C C . LEU A 1 101 ? -3.643 -4.395 -3.520 1.00 96.12 101 LEU A C 1
ATOM 792 O O . LEU A 1 101 ? -3.451 -4.449 -4.727 1.00 96.12 101 LEU A O 1
ATOM 796 N N . LYS A 1 102 ? -4.812 -3.960 -3.031 1.00 95.94 102 LYS A N 1
ATOM 797 C CA . LYS A 1 102 ? -5.926 -3.554 -3.913 1.00 95.94 102 LYS A CA 1
ATOM 798 C C . LYS A 1 102 ? -5.582 -2.357 -4.802 1.00 95.94 102 LYS A C 1
ATOM 800 O O . LYS A 1 102 ? -6.147 -2.198 -5.880 1.00 95.94 102 LYS A O 1
ATOM 805 N N . SER A 1 103 ? -4.718 -1.462 -4.330 1.00 96.50 103 SER A N 1
ATOM 806 C CA . SER A 1 103 ? -4.276 -0.300 -5.107 1.00 96.50 103 SER A CA 1
ATOM 807 C C . SER A 1 103 ? -3.249 -0.694 -6.168 1.00 96.50 103 SER A C 1
ATOM 809 O O . SER A 1 103 ? -3.263 -0.119 -7.254 1.00 96.50 103 SE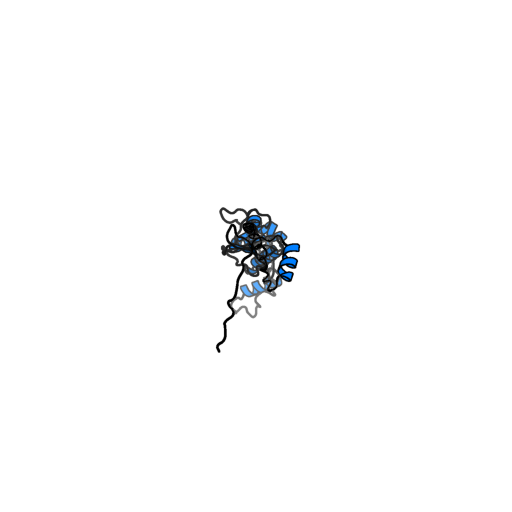R A O 1
ATOM 811 N N . LEU A 1 104 ? -2.412 -1.690 -5.872 1.00 96.44 104 LEU A N 1
ATOM 812 C CA . LEU A 1 104 ? -1.489 -2.321 -6.810 1.00 96.44 104 LEU A CA 1
ATOM 813 C C . LEU A 1 104 ? -2.260 -3.045 -7.921 1.00 96.44 104 LEU A C 1
ATOM 815 O O . LEU A 1 104 ? -2.052 -2.746 -9.089 1.00 96.44 104 LEU A O 1
ATOM 819 N N . GLU A 1 105 ? -3.229 -3.893 -7.561 1.00 95.38 105 GLU A N 1
ATOM 820 C CA . GLU A 1 105 ? -4.119 -4.595 -8.505 1.00 95.38 105 GLU A CA 1
ATOM 821 C C . GLU A 1 105 ? -4.854 -3.633 -9.457 1.00 95.38 105 GLU A C 1
ATOM 823 O O . GLU A 1 105 ? -5.146 -3.971 -10.599 1.00 95.38 105 GLU A O 1
ATOM 828 N N . LYS A 1 106 ? -5.161 -2.413 -8.997 1.00 94.88 106 LYS A N 1
ATOM 829 C CA . LYS A 1 106 ? -5.813 -1.366 -9.800 1.00 94.88 106 LYS A CA 1
ATOM 830 C C . LYS A 1 106 ? -4.844 -0.448 -10.552 1.00 94.88 106 LYS A C 1
ATOM 832 O O . LYS A 1 106 ? -5.299 0.548 -11.119 1.00 94.88 106 LYS A O 1
ATOM 837 N N . GLY A 1 107 ? -3.540 -0.714 -10.507 1.00 95.38 107 GLY A N 1
ATOM 838 C CA . GLY A 1 107 ? -2.521 0.069 -11.213 1.00 95.38 107 GLY A CA 1
ATOM 839 C C . GLY A 1 107 ? -2.387 1.503 -10.706 1.00 95.38 107 GLY A C 1
ATOM 840 O O . GLY A 1 107 ? -2.151 2.422 -11.486 1.00 95.38 107 GLY A O 1
ATOM 841 N N . ARG A 1 108 ? -2.623 1.725 -9.408 1.00 96.75 108 ARG A N 1
ATOM 842 C CA . ARG A 1 108 ? -2.483 3.048 -8.775 1.00 96.75 108 ARG A CA 1
ATOM 843 C C . ARG A 1 108 ? -1.131 3.248 -8.108 1.00 96.75 108 ARG A C 1
ATOM 845 O O . ARG A 1 108 ? -0.690 4.386 -7.957 1.00 96.75 108 ARG A O 1
ATOM 852 N N . VAL A 1 109 ? -0.518 2.156 -7.667 1.00 97.12 109 VAL A N 1
ATOM 853 C CA . VAL A 1 109 ? 0.778 2.157 -6.993 1.00 97.12 109 VAL A CA 1
ATOM 854 C C . VAL A 1 109 ? 1.673 1.073 -7.571 1.00 97.12 109 VAL A C 1
ATOM 856 O O . VAL A 1 109 ? 1.187 0.094 -8.132 1.00 97.12 109 VAL A O 1
ATOM 859 N N . VAL A 1 110 ? 2.975 1.250 -7.388 1.00 97.38 110 VAL A N 1
ATOM 860 C CA . VAL A 1 110 ? 4.023 0.268 -7.667 1.00 97.38 110 VAL A CA 1
ATOM 861 C C . VAL A 1 110 ? 4.709 -0.057 -6.345 1.00 97.38 110 VAL A C 1
ATOM 863 O O . VAL A 1 110 ? 4.965 0.836 -5.531 1.00 97.38 110 VAL A O 1
ATOM 866 N N . VAL A 1 111 ? 5.000 -1.335 -6.122 1.00 97.56 111 VAL A N 1
ATOM 867 C CA . VAL A 1 111 ? 5.646 -1.824 -4.897 1.00 97.56 111 VAL A CA 1
ATOM 868 C C . VAL A 1 111 ? 7.007 -2.410 -5.235 1.00 97.56 111 VAL A C 1
ATOM 870 O O . VAL A 1 111 ? 7.112 -3.206 -6.158 1.00 97.56 111 VAL A O 1
ATOM 873 N N . ARG A 1 112 ? 8.045 -2.073 -4.469 1.00 96.50 112 ARG A N 1
ATOM 874 C CA . ARG A 1 112 ? 9.387 -2.645 -4.613 1.00 96.50 112 ARG A CA 1
ATOM 875 C C . ARG A 1 112 ? 9.809 -3.363 -3.340 1.00 96.50 112 ARG A C 1
ATOM 877 O O . ARG A 1 112 ? 9.852 -2.768 -2.265 1.00 96.50 112 ARG A O 1
ATOM 884 N N . LEU A 1 113 ? 10.115 -4.646 -3.487 1.00 96.12 113 LEU A N 1
ATOM 885 C CA . LEU A 1 113 ? 10.580 -5.525 -2.422 1.00 96.12 113 LEU A CA 1
ATOM 886 C C . LEU A 1 113 ? 12.093 -5.356 -2.176 1.00 96.12 113 LEU A C 1
ATOM 888 O O . LEU A 1 113 ? 12.821 -4.907 -3.069 1.00 96.12 113 LEU A O 1
ATOM 892 N N . PRO A 1 114 ? 12.595 -5.753 -0.990 1.00 93.81 114 PRO A N 1
ATOM 893 C CA . PRO A 1 114 ? 14.016 -5.631 -0.645 1.00 93.81 114 PRO A CA 1
ATOM 894 C C . PRO A 1 114 ? 14.943 -6.518 -1.490 1.00 93.81 114 PRO A C 1
ATOM 896 O O . PRO A 1 114 ? 16.135 -6.246 -1.585 1.00 93.81 114 PRO A O 1
ATOM 899 N N . ASP A 1 115 ? 14.412 -7.557 -2.137 1.00 90.94 115 ASP A N 1
ATOM 900 C CA . ASP A 1 115 ? 15.154 -8.397 -3.089 1.00 90.94 115 ASP A CA 1
ATOM 901 C C . ASP A 1 115 ? 15.335 -7.743 -4.474 1.00 90.94 115 ASP A C 1
ATOM 903 O O . ASP A 1 115 ? 15.957 -8.322 -5.364 1.00 90.94 115 ASP A O 1
ATOM 907 N N . GLY A 1 116 ? 14.811 -6.527 -4.656 1.00 91.00 116 GLY A N 1
ATOM 908 C CA . GLY A 1 116 ? 14.903 -5.756 -5.890 1.00 91.00 116 GLY A CA 1
ATOM 909 C C . GLY A 1 116 ? 13.749 -5.982 -6.865 1.00 91.00 116 GLY A C 1
ATOM 910 O O . GLY A 1 116 ? 13.681 -5.266 -7.866 1.00 91.00 116 GLY A O 1
ATOM 911 N N . ARG A 1 117 ? 12.828 -6.912 -6.585 1.00 94.44 117 ARG A N 1
ATOM 912 C CA . ARG A 1 117 ? 11.639 -7.133 -7.417 1.00 94.44 117 ARG A CA 1
ATOM 913 C C . ARG A 1 117 ? 10.662 -5.976 -7.290 1.00 94.44 117 ARG A C 1
ATOM 915 O O . ARG A 1 117 ? 10.414 -5.477 -6.192 1.00 94.44 117 ARG A O 1
ATOM 922 N N . SER A 1 118 ? 10.094 -5.565 -8.415 1.00 96.56 118 SER A N 1
ATOM 923 C CA . SER A 1 118 ? 9.127 -4.469 -8.486 1.00 96.56 118 SER A CA 1
ATOM 924 C C . SER A 1 118 ? 7.817 -4.967 -9.080 1.00 96.56 118 SER A C 1
ATOM 926 O O . SER A 1 118 ? 7.828 -5.635 -10.105 1.00 96.56 118 SER A O 1
ATOM 928 N N . TYR A 1 119 ? 6.694 -4.654 -8.448 1.00 97.38 119 TYR A N 1
ATOM 929 C CA . TYR A 1 119 ? 5.368 -5.126 -8.826 1.00 97.38 119 TYR A CA 1
ATOM 930 C C . TYR A 1 119 ? 4.487 -3.963 -9.273 1.00 97.38 119 TYR A C 1
ATOM 932 O O . TYR A 1 119 ? 4.463 -2.916 -8.621 1.00 97.38 119 TYR A O 1
ATOM 940 N N . ASP A 1 120 ? 3.738 -4.188 -10.350 1.00 96.31 120 ASP A N 1
ATOM 941 C CA . ASP A 1 120 ? 2.672 -3.330 -10.876 1.00 96.31 120 ASP A CA 1
ATOM 942 C C . ASP A 1 120 ? 1.371 -4.144 -11.065 1.00 96.31 120 ASP A C 1
ATOM 944 O O . ASP A 1 120 ? 1.272 -5.293 -10.633 1.00 96.31 120 ASP A O 1
ATOM 948 N N . ASP A 1 121 ? 0.362 -3.564 -11.719 1.00 95.31 121 ASP A N 1
ATOM 949 C CA . ASP A 1 121 ? -0.900 -4.240 -12.065 1.00 95.31 121 ASP A CA 1
ATOM 950 C C . ASP A 1 121 ? -0.746 -5.345 -13.122 1.00 95.31 121 ASP A C 1
ATOM 952 O O . ASP A 1 121 ? -1.676 -6.109 -13.373 1.00 95.31 121 ASP A O 1
ATOM 956 N N . ARG A 1 122 ? 0.419 -5.432 -13.768 1.00 93.06 122 ARG A N 1
ATOM 957 C CA . ARG A 1 122 ? 0.705 -6.357 -14.872 1.00 93.06 122 ARG A CA 1
ATOM 958 C C . ARG A 1 122 ? 1.635 -7.494 -14.461 1.00 93.06 122 ARG A C 1
ATOM 960 O O . ARG A 1 122 ? 1.887 -8.389 -15.269 1.00 93.06 122 ARG A O 1
ATOM 967 N N . GLY A 1 123 ? 2.167 -7.463 -13.244 1.00 93.19 123 GLY A N 1
ATOM 968 C CA . GLY A 1 123 ? 2.961 -8.533 -12.664 1.00 93.19 123 GLY A CA 1
ATOM 969 C C . GLY A 1 123 ? 4.221 -8.023 -11.977 1.00 93.19 123 GLY A C 1
ATOM 970 O O . GLY A 1 123 ? 4.190 -7.046 -11.235 1.00 93.19 123 GLY A O 1
ATOM 971 N N . CYS A 1 124 ? 5.336 -8.712 -12.217 1.00 95.38 124 CYS A N 1
ATOM 972 C CA . CYS A 1 124 ? 6.616 -8.453 -11.572 1.00 95.38 124 CYS A CA 1
ATOM 973 C C . CYS A 1 124 ? 7.682 -8.088 -12.607 1.00 95.38 124 CYS A C 1
ATOM 975 O O . CYS A 1 124 ? 7.771 -8.707 -13.664 1.00 95.38 124 CYS A O 1
ATOM 977 N N . VAL A 1 125 ? 8.532 -7.121 -12.291 1.00 95.00 125 VAL A N 1
ATOM 978 C CA . VAL A 1 125 ? 9.776 -6.819 -12.997 1.00 95.00 125 VAL A CA 1
ATOM 979 C C . VAL A 1 125 ? 10.928 -7.187 -12.074 1.00 95.00 125 VAL A C 1
ATOM 981 O O . VAL A 1 125 ? 11.026 -6.699 -10.946 1.00 95.00 125 VAL A O 1
ATOM 984 N N . GLU A 1 126 ? 11.789 -8.082 -12.546 1.00 94.25 126 GLU A N 1
ATOM 985 C CA . GLU A 1 126 ? 12.905 -8.619 -11.773 1.00 94.25 126 GLU A CA 1
ATOM 986 C C . GLU A 1 126 ? 14.189 -8.728 -12.600 1.00 94.25 126 GLU A C 1
ATOM 988 O O . GLU A 1 126 ? 14.176 -8.641 -13.830 1.00 94.25 126 GLU A O 1
ATOM 993 N N . GLY A 1 127 ? 15.313 -8.907 -11.907 1.00 88.19 127 GLY A N 1
ATOM 994 C CA . GLY A 1 127 ? 16.649 -8.985 -12.494 1.00 88.19 127 GLY A CA 1
ATOM 995 C C . GLY A 1 127 ? 17.523 -7.761 -12.187 1.00 88.19 127 GLY A C 1
ATOM 996 O O . GLY A 1 127 ? 17.032 -6.729 -11.721 1.00 88.19 127 GLY A O 1
ATOM 997 N N . PRO A 1 128 ? 18.842 -7.869 -12.415 1.00 84.88 128 PRO A N 1
ATOM 998 C CA . PRO A 1 128 ? 19.758 -6.753 -12.223 1.00 84.88 128 PRO A CA 1
ATOM 999 C C . PRO A 1 128 ? 19.529 -5.670 -13.285 1.00 84.88 128 PRO A C 1
ATOM 1001 O O . PRO A 1 128 ? 18.981 -5.933 -14.357 1.00 84.88 128 PRO A O 1
ATOM 1004 N N . GLU A 1 129 ? 19.992 -4.455 -13.001 1.00 81.38 129 GLU A N 1
ATOM 1005 C CA . GLU A 1 129 ? 19.977 -3.348 -13.963 1.00 81.38 129 GLU A CA 1
ATOM 1006 C C . GLU A 1 129 ? 20.692 -3.736 -15.269 1.00 81.38 129 GLU A C 1
ATOM 1008 O O . GLU A 1 129 ? 21.760 -4.353 -15.255 1.00 81.38 129 GLU A O 1
ATOM 1013 N N . GLY A 1 130 ? 20.078 -3.424 -16.411 1.00 82.62 130 GLY A N 1
ATOM 1014 C CA . GLY A 1 130 ? 20.538 -3.831 -17.741 1.00 82.62 130 GLY A CA 1
ATOM 1015 C C . GLY A 1 130 ? 20.051 -5.218 -18.183 1.00 82.62 130 GLY A C 1
ATOM 1016 O O . GLY A 1 130 ? 20.290 -5.614 -19.327 1.00 82.62 130 GLY A O 1
ATOM 1017 N N . ARG A 1 131 ? 19.382 -5.981 -17.308 1.00 86.75 131 ARG A N 1
ATOM 1018 C CA . ARG A 1 131 ? 18.756 -7.276 -17.626 1.00 86.75 131 ARG A CA 1
ATOM 1019 C C . ARG A 1 131 ? 17.381 -7.450 -16.977 1.00 86.75 131 ARG A C 1
ATOM 1021 O O . ARG A 1 131 ? 16.943 -8.591 -16.821 1.00 86.75 131 ARG A O 1
ATOM 1028 N N . ARG A 1 132 ? 16.702 -6.363 -16.607 1.00 90.62 132 ARG A N 1
ATOM 1029 C CA . ARG A 1 132 ? 15.361 -6.428 -16.025 1.00 90.62 132 ARG A CA 1
ATOM 1030 C C . ARG A 1 132 ? 14.366 -6.998 -17.026 1.00 90.62 132 ARG A C 1
ATOM 1032 O O . ARG A 1 132 ? 14.299 -6.556 -18.176 1.00 90.62 132 ARG A O 1
ATOM 1039 N N . ARG A 1 133 ? 13.599 -7.990 -16.580 1.00 91.38 133 ARG A N 1
ATOM 1040 C CA . ARG A 1 133 ? 12.584 -8.693 -17.368 1.00 91.38 133 ARG A CA 1
ATOM 1041 C C . ARG A 1 133 ? 11.272 -8.724 -16.612 1.00 91.38 133 ARG A C 1
ATOM 1043 O O . ARG A 1 133 ? 11.254 -8.831 -15.386 1.00 91.38 133 ARG A O 1
ATOM 1050 N N . ARG A 1 134 ? 10.179 -8.678 -17.367 1.00 93.44 134 ARG A N 1
ATOM 1051 C CA . ARG A 1 134 ? 8.851 -8.914 -16.824 1.00 93.44 134 ARG A CA 1
ATOM 1052 C C . ARG A 1 134 ? 8.595 -10.405 -16.663 1.00 93.44 134 ARG A C 1
ATOM 1054 O O . ARG A 1 134 ? 8.824 -11.195 -17.577 1.00 93.44 134 ARG A O 1
ATOM 1061 N N . VAL A 1 135 ? 8.087 -10.760 -15.496 1.00 92.00 135 VAL A N 1
ATOM 1062 C CA . VAL A 1 135 ? 7.683 -12.103 -15.107 1.00 92.00 135 VAL A CA 1
ATOM 1063 C C . VAL A 1 135 ? 6.237 -12.040 -14.639 1.00 92.00 135 VAL A C 1
ATOM 1065 O O . VAL A 1 135 ? 5.826 -11.134 -13.911 1.00 92.00 135 VAL A O 1
ATOM 1068 N N . THR A 1 136 ? 5.437 -13.000 -15.090 1.00 90.56 136 THR A N 1
ATOM 1069 C CA . THR A 1 136 ? 4.052 -13.134 -14.643 1.00 90.56 136 THR A CA 1
ATOM 1070 C C . THR A 1 136 ? 4.034 -13.566 -13.181 1.00 90.56 136 THR A C 1
ATOM 1072 O O . THR A 1 136 ? 4.600 -14.599 -12.828 1.00 90.56 136 THR A O 1
ATOM 1075 N N . GLY A 1 137 ? 3.370 -12.790 -12.332 1.00 87.50 137 GLY A N 1
ATOM 1076 C CA . GLY A 1 137 ? 3.210 -13.113 -10.920 1.00 87.50 137 GLY A CA 1
ATOM 1077 C C . GLY A 1 137 ? 2.553 -11.972 -10.159 1.00 87.50 137 GLY A C 1
ATOM 1078 O O . GLY A 1 137 ? 2.823 -10.808 -10.436 1.00 87.50 137 GLY A O 1
ATOM 1079 N N . GLU A 1 138 ? 1.701 -12.314 -9.201 1.00 91.19 138 GLU A N 1
ATOM 1080 C CA . GLU A 1 138 ? 0.988 -11.352 -8.361 1.00 91.19 138 GLU A CA 1
ATOM 1081 C C . GLU A 1 138 ? 1.627 -11.273 -6.974 1.00 91.19 138 GLU A C 1
ATOM 1083 O O . GLU A 1 138 ? 2.156 -12.260 -6.451 1.00 91.19 138 GLU A O 1
ATOM 1088 N N . LEU A 1 139 ? 1.557 -10.097 -6.354 1.00 93.38 139 LEU A N 1
ATOM 1089 C CA . LEU A 1 139 ? 1.991 -9.916 -4.976 1.00 93.38 139 LEU A CA 1
ATOM 1090 C C . LEU A 1 139 ? 0.825 -10.221 -4.028 1.00 93.38 139 LEU A C 1
ATOM 1092 O O . LEU A 1 139 ? -0.087 -9.417 -3.880 1.00 93.38 139 LEU A O 1
ATOM 1096 N N . THR A 1 140 ? 0.849 -11.371 -3.355 1.00 89.88 140 THR A N 1
ATOM 1097 C CA . THR A 1 140 ? -0.242 -11.785 -2.447 1.00 89.88 140 THR A CA 1
ATOM 1098 C C . THR A 1 140 ? -0.056 -11.302 -1.010 1.00 89.88 140 THR A C 1
ATOM 1100 O O . THR A 1 140 ? -1.017 -11.173 -0.250 1.00 89.88 140 THR A O 1
ATOM 1103 N N . THR A 1 141 ? 1.190 -11.058 -0.606 1.00 89.81 141 THR A N 1
ATOM 1104 C CA . THR A 1 141 ? 1.549 -10.653 0.753 1.00 89.81 141 THR A CA 1
ATOM 1105 C C . THR A 1 141 ? 2.514 -9.487 0.717 1.00 89.81 141 THR A C 1
ATOM 1107 O O . THR A 1 141 ? 3.494 -9.515 -0.021 1.00 89.81 141 THR A O 1
ATOM 1110 N N . LEU A 1 142 ? 2.262 -8.499 1.569 1.00 93.56 142 LEU A N 1
ATOM 1111 C CA . LEU A 1 142 ? 3.075 -7.298 1.679 1.00 93.56 142 LEU A CA 1
ATOM 1112 C C . LEU A 1 142 ? 3.428 -7.062 3.158 1.00 93.56 142 LEU A C 1
ATOM 1114 O O . LEU A 1 142 ? 2.521 -6.802 3.962 1.00 93.56 142 LEU A O 1
ATOM 1118 N N . PRO A 1 143 ? 4.707 -7.201 3.549 1.00 94.31 143 PRO A N 1
ATOM 1119 C CA . PRO A 1 143 ? 5.181 -6.767 4.859 1.00 94.31 143 PRO A CA 1
ATOM 1120 C C . PRO A 1 143 ? 4.857 -5.288 5.101 1.00 94.31 143 PRO A C 1
ATOM 1122 O O . PRO A 1 143 ? 4.813 -4.503 4.160 1.00 94.31 143 PRO A O 1
ATOM 1125 N N . VAL A 1 144 ? 4.578 -4.929 6.356 1.00 94.25 144 VAL A N 1
ATOM 1126 C CA . VAL A 1 144 ? 4.307 -3.541 6.765 1.00 94.25 144 VAL A CA 1
ATOM 1127 C C . VAL A 1 144 ? 5.473 -3.087 7.637 1.00 94.25 144 VAL A C 1
ATOM 1129 O O . VAL A 1 144 ? 5.387 -3.085 8.862 1.00 94.25 144 VAL A O 1
ATOM 1132 N N . ASP A 1 145 ? 6.596 -2.804 6.986 1.00 95.38 145 ASP A N 1
ATOM 1133 C CA . ASP A 1 145 ? 7.878 -2.458 7.597 1.00 95.38 145 ASP A CA 1
ATOM 1134 C C . ASP A 1 145 ? 8.690 -1.485 6.710 1.00 95.38 145 ASP A C 1
ATOM 1136 O O . ASP A 1 145 ? 8.179 -0.900 5.747 1.00 95.38 145 ASP A O 1
ATOM 1140 N N . ASP A 1 146 ? 9.951 -1.255 7.077 1.00 96.12 146 ASP A N 1
ATOM 1141 C CA . ASP A 1 146 ? 10.857 -0.330 6.385 1.00 96.12 146 ASP A CA 1
ATOM 1142 C C . ASP A 1 146 ? 11.587 -0.942 5.181 1.00 96.12 146 ASP A C 1
ATOM 1144 O O . ASP A 1 146 ? 12.278 -0.229 4.456 1.00 96.12 146 ASP A O 1
ATOM 1148 N N . SER A 1 147 ? 11.448 -2.251 4.954 1.00 96.31 147 SER A N 1
ATOM 1149 C CA . SER A 1 147 ? 12.149 -2.966 3.881 1.00 96.31 147 SER A CA 1
ATOM 1150 C C . SER A 1 147 ? 11.439 -2.877 2.533 1.00 96.31 147 SER A C 1
ATOM 1152 O O . SER A 1 147 ? 12.057 -3.104 1.493 1.00 96.31 147 SER A O 1
ATOM 1154 N N . VAL A 1 148 ? 10.143 -2.556 2.546 1.00 96.88 148 VAL A N 1
ATOM 1155 C CA . VAL A 1 148 ? 9.315 -2.491 1.345 1.00 96.88 148 VAL A CA 1
ATOM 1156 C C . VAL A 1 148 ? 8.972 -1.054 1.003 1.00 96.88 148 VAL A C 1
ATOM 1158 O O . VAL A 1 148 ? 8.453 -0.302 1.836 1.00 96.88 148 VAL A O 1
ATOM 1161 N N . TYR A 1 149 ? 9.209 -0.707 -0.257 1.00 97.56 149 TYR A N 1
ATOM 1162 C CA . TYR A 1 149 ? 8.919 0.608 -0.796 1.00 97.56 149 TYR A CA 1
ATOM 1163 C C . TYR A 1 149 ? 7.654 0.606 -1.645 1.00 97.56 149 TYR A C 1
ATOM 1165 O O . TYR A 1 149 ? 7.329 -0.364 -2.330 1.00 97.56 149 TYR A O 1
ATOM 1173 N N . LEU A 1 150 ? 6.952 1.729 -1.617 1.00 97.56 150 LEU A N 1
ATOM 1174 C CA . LEU A 1 150 ? 5.748 1.985 -2.384 1.00 97.56 150 LEU A CA 1
ATOM 1175 C C . LEU A 1 150 ? 5.846 3.375 -3.004 1.00 97.56 150 LEU A C 1
ATOM 1177 O O . LEU A 1 150 ? 6.293 4.331 -2.369 1.00 97.56 150 LEU A O 1
ATOM 1181 N N . THR A 1 151 ? 5.416 3.486 -4.251 1.00 97.75 151 THR A N 1
ATOM 1182 C CA . THR A 1 151 ? 5.309 4.759 -4.959 1.00 97.75 151 THR A CA 1
ATOM 1183 C C . THR A 1 151 ? 4.070 4.765 -5.852 1.00 97.75 151 THR A C 1
ATOM 1185 O O . THR A 1 151 ? 3.472 3.716 -6.093 1.00 97.75 151 THR A O 1
ATOM 1188 N N . LEU A 1 152 ? 3.639 5.938 -6.313 1.00 97.12 152 LEU A N 1
ATOM 1189 C CA . LEU A 1 152 ? 2.545 6.034 -7.281 1.00 97.12 152 LEU A CA 1
ATOM 1190 C C . LEU A 1 152 ? 3.006 5.536 -8.656 1.00 97.12 152 LEU A C 1
ATOM 1192 O O . LEU A 1 152 ? 4.174 5.673 -9.010 1.00 97.12 152 LEU A O 1
ATOM 1196 N N . THR A 1 153 ? 2.093 4.968 -9.442 1.00 96.06 153 THR A N 1
ATOM 1197 C CA . THR A 1 153 ? 2.425 4.415 -10.769 1.00 96.06 153 THR A CA 1
ATOM 1198 C C . THR A 1 153 ? 2.920 5.473 -11.758 1.00 96.06 153 THR A C 1
ATOM 1200 O O . THR A 1 153 ? 3.719 5.168 -12.638 1.00 96.06 153 THR A O 1
ATOM 1203 N N . ASP A 1 154 ? 2.478 6.718 -11.607 1.00 94.38 154 ASP A N 1
ATOM 1204 C CA . ASP A 1 154 ? 2.862 7.866 -12.429 1.00 94.38 154 ASP A CA 1
ATOM 1205 C C . ASP A 1 154 ? 4.092 8.627 -11.901 1.00 94.38 154 ASP A C 1
ATOM 1207 O O . ASP A 1 154 ? 4.515 9.611 -12.512 1.00 94.38 154 ASP A O 1
ATOM 1211 N N . SER A 1 155 ? 4.692 8.181 -10.793 1.00 95.50 155 SER A N 1
AT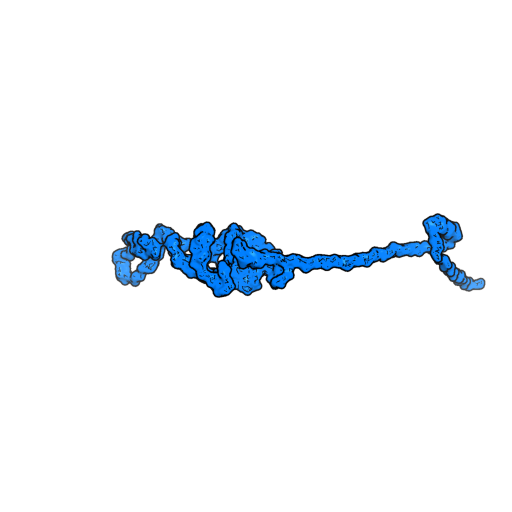OM 1212 C CA . SER A 1 155 ? 5.903 8.796 -10.251 1.00 95.50 155 SER A CA 1
ATOM 1213 C C . SER A 1 155 ? 7.138 8.457 -11.091 1.00 95.50 155 SER A C 1
ATOM 1215 O O . SER A 1 155 ? 7.189 7.448 -11.801 1.00 95.50 155 SER A O 1
ATOM 1217 N N . THR A 1 156 ? 8.188 9.272 -10.967 1.00 95.81 156 THR A N 1
ATOM 1218 C CA . THR A 1 156 ? 9.474 9.028 -11.646 1.00 95.81 156 THR A CA 1
ATOM 1219 C C . THR A 1 156 ? 10.056 7.664 -11.276 1.00 95.81 156 THR A C 1
ATOM 1221 O O . THR A 1 156 ? 10.505 6.926 -12.150 1.00 95.81 156 THR A O 1
ATOM 1224 N N . TYR A 1 157 ? 9.982 7.305 -9.993 1.00 95.62 157 TYR A N 1
ATOM 1225 C CA . TYR A 1 157 ? 10.466 6.028 -9.472 1.00 95.62 157 TYR A CA 1
ATOM 1226 C C . TYR A 1 157 ? 9.577 4.856 -9.895 1.00 95.62 157 TYR A C 1
ATOM 1228 O O . TYR A 1 157 ? 10.095 3.792 -10.215 1.00 95.62 157 TYR A O 1
ATOM 1236 N N . GLY A 1 158 ? 8.255 5.046 -9.946 1.00 94.69 158 GLY A N 1
ATOM 1237 C CA . GLY A 1 158 ? 7.310 4.018 -10.381 1.00 94.69 158 GLY A CA 1
ATOM 1238 C C . GLY A 1 158 ? 7.569 3.597 -11.824 1.00 94.69 158 GLY A C 1
ATOM 1239 O O . GLY A 1 158 ? 7.701 2.407 -12.111 1.00 94.69 158 GLY A O 1
ATOM 1240 N N . VAL A 1 159 ? 7.747 4.577 -12.714 1.00 95.38 159 VAL A N 1
ATOM 1241 C CA . VAL A 1 159 ? 8.097 4.334 -14.121 1.00 95.38 159 VAL A CA 1
ATOM 1242 C C . VAL A 1 159 ? 9.472 3.669 -14.252 1.00 95.38 159 VAL A C 1
ATOM 1244 O O . VAL A 1 159 ? 9.647 2.769 -15.073 1.00 95.38 159 VAL A O 1
ATOM 1247 N N . GLU A 1 160 ? 10.453 4.076 -13.444 1.00 94.25 160 GLU A N 1
ATOM 1248 C CA . GLU A 1 160 ? 11.804 3.505 -13.468 1.00 94.25 160 GLU A CA 1
ATOM 1249 C C . GLU A 1 160 ? 11.850 2.051 -12.972 1.00 94.25 160 GLU A C 1
ATOM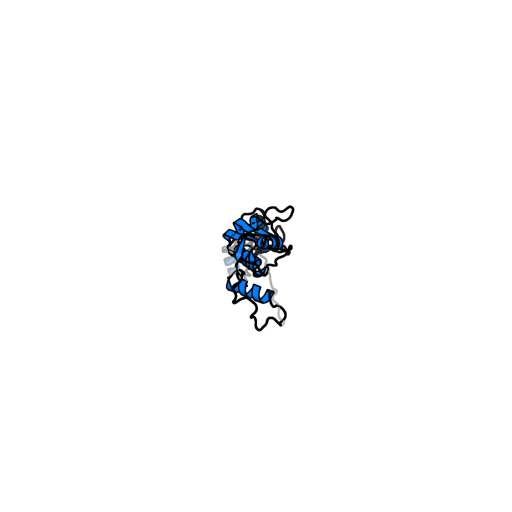 1251 O O . GLU A 1 160 ? 12.532 1.208 -13.558 1.00 94.25 160 GLU A O 1
ATOM 1256 N N . TRP A 1 161 ? 11.131 1.726 -11.899 1.00 94.56 161 TRP A N 1
ATOM 1257 C CA . TRP A 1 161 ? 11.131 0.386 -11.305 1.00 94.56 161 TRP A CA 1
ATOM 1258 C C . TRP A 1 161 ? 10.507 -0.663 -12.221 1.00 94.56 161 TRP A C 1
ATOM 1260 O O . TRP A 1 161 ? 10.969 -1.801 -12.265 1.00 94.56 161 TRP A O 1
ATOM 1270 N N . VAL A 1 162 ? 9.497 -0.255 -12.986 1.00 94.62 162 VAL A N 1
ATOM 1271 C CA . VAL A 1 162 ? 8.749 -1.113 -13.912 1.00 94.62 162 VAL A CA 1
ATOM 1272 C C . VAL A 1 162 ? 9.392 -1.155 -15.308 1.00 94.62 162 VAL A C 1
ATOM 1274 O O . VAL A 1 162 ? 8.938 -1.867 -16.206 1.00 94.62 162 VAL A O 1
ATOM 1277 N N . LYS A 1 163 ? 10.485 -0.415 -15.515 1.00 92.94 163 LYS A N 1
ATOM 1278 C CA . LYS A 1 163 ? 11.190 -0.376 -16.792 1.00 92.94 163 LYS A CA 1
ATOM 1279 C C . LYS A 1 163 ? 11.852 -1.720 -17.098 1.00 92.94 163 LYS A C 1
ATOM 1281 O O . LYS A 1 163 ? 12.691 -2.210 -16.342 1.00 92.94 163 LYS A O 1
ATOM 1286 N N . GLU A 1 164 ? 11.505 -2.270 -18.255 1.00 92.12 164 GLU A N 1
ATOM 1287 C CA . GLU A 1 164 ? 12.165 -3.439 -18.828 1.00 92.12 164 GLU A CA 1
ATOM 1288 C C . GLU A 1 164 ? 13.394 -3.007 -19.625 1.00 92.12 164 GLU A C 1
ATOM 1290 O O . GLU A 1 164 ? 13.367 -2.016 -20.363 1.00 92.12 164 GLU A O 1
ATOM 1295 N N . ASP A 1 165 ? 14.474 -3.770 -19.499 1.00 87.38 165 ASP A N 1
ATOM 1296 C CA . ASP A 1 165 ? 15.648 -3.557 -20.330 1.00 87.38 165 ASP A CA 1
ATOM 1297 C C . ASP A 1 165 ? 15.422 -4.195 -21.696 1.00 87.38 165 ASP A C 1
ATOM 1299 O O . ASP A 1 165 ? 14.847 -5.281 -21.807 1.00 87.38 165 ASP A O 1
ATOM 1303 N N . ALA A 1 166 ? 15.904 -3.558 -22.763 1.00 76.69 166 ALA A N 1
ATOM 1304 C CA . ALA A 1 166 ? 15.908 -4.198 -24.072 1.00 76.69 166 ALA A CA 1
ATOM 1305 C C . ALA A 1 166 ? 16.641 -5.549 -23.977 1.00 76.69 166 ALA A C 1
ATOM 1307 O O . ALA A 1 166 ? 17.578 -5.722 -23.189 1.00 76.69 166 ALA A O 1
ATOM 1308 N N . GLU A 1 167 ? 16.216 -6.551 -24.747 1.00 63.03 167 GLU A N 1
ATOM 1309 C CA . GLU A 1 167 ? 17.102 -7.694 -24.970 1.00 63.03 167 GLU A CA 1
ATOM 1310 C C . GLU A 1 167 ? 18.444 -7.151 -25.460 1.00 63.03 167 GLU A C 1
ATOM 1312 O O . GLU A 1 167 ? 18.423 -6.301 -26.359 1.00 63.03 167 GLU A O 1
ATOM 1317 N N . PRO A 1 168 ? 19.594 -7.559 -24.870 1.00 55.25 168 PRO A N 1
ATOM 1318 C CA . PRO A 1 168 ? 20.871 -7.301 -25.514 1.00 55.25 168 PRO A CA 1
ATOM 1319 C C . PRO A 1 168 ? 20.674 -7.825 -26.922 1.00 55.25 168 PRO A C 1
ATOM 1321 O O . PRO A 1 168 ? 20.354 -9.008 -27.077 1.00 55.25 168 PRO A O 1
ATOM 1324 N N . GLY A 1 169 ? 20.662 -6.890 -27.882 1.00 51.81 169 GLY A N 1
ATOM 1325 C CA . GLY A 1 169 ? 20.056 -7.117 -29.184 1.00 51.81 169 GLY A CA 1
ATOM 1326 C C . GLY A 1 169 ? 20.504 -8.469 -29.682 1.00 51.81 169 GLY A C 1
ATOM 1327 O O . GLY A 1 169 ? 21.679 -8.788 -29.490 1.00 51.81 169 GLY A O 1
ATOM 1328 N N . LYS A 1 170 ? 19.582 -9.268 -30.244 1.00 44.50 170 LYS A N 1
ATOM 1329 C CA . LYS A 1 170 ? 19.943 -10.442 -31.043 1.00 44.50 170 LYS A CA 1
ATOM 1330 C C . LYS A 1 170 ? 21.196 -10.047 -31.797 1.00 44.50 170 LYS A C 1
ATOM 1332 O O . LYS A 1 170 ? 21.104 -9.264 -32.743 1.00 44.50 170 LYS A O 1
ATOM 1337 N N . VAL A 1 171 ? 22.355 -10.517 -31.331 1.00 47.50 171 VAL A N 1
ATOM 1338 C CA . VAL A 1 171 ? 23.583 -10.379 -32.090 1.00 47.50 171 VAL A CA 1
ATOM 1339 C C . VAL A 1 171 ? 23.152 -10.974 -33.416 1.00 47.50 171 VAL A C 1
ATOM 1341 O O . VAL A 1 171 ? 22.607 -12.089 -33.373 1.00 47.50 171 VAL A O 1
ATOM 1344 N N . PRO A 1 172 ? 23.184 -10.227 -34.538 1.00 44.31 172 PRO A N 1
ATOM 1345 C CA . PRO A 1 172 ? 22.787 -10.801 -35.806 1.00 44.31 172 PRO A CA 1
ATOM 1346 C C . PRO A 1 172 ? 23.561 -12.102 -35.872 1.00 44.31 172 PRO A C 1
ATOM 1348 O O . PRO A 1 172 ? 24.788 -12.089 -35.741 1.00 44.31 172 PRO A O 1
ATOM 1351 N N . LYS A 1 173 ? 22.812 -13.215 -35.866 1.00 49.28 173 LYS A N 1
ATOM 1352 C CA . LYS A 1 173 ? 23.373 -14.563 -35.859 1.00 49.28 173 LYS A CA 1
ATOM 1353 C C . LYS A 1 173 ? 24.491 -14.483 -36.894 1.00 49.28 173 LYS A C 1
ATOM 1355 O O . LYS A 1 173 ? 24.158 -14.054 -38.007 1.00 49.28 173 LYS A O 1
ATOM 1360 N N . PRO A 1 174 ? 25.773 -14.719 -36.535 1.00 55.03 174 PRO A N 1
ATOM 1361 C CA . PRO A 1 174 ? 26.857 -14.584 -37.500 1.00 55.03 174 PRO A CA 1
ATOM 1362 C C . PRO A 1 174 ? 26.380 -15.302 -38.757 1.00 55.03 174 PRO A C 1
ATOM 1364 O O . PRO A 1 174 ? 25.799 -16.387 -38.593 1.00 55.03 174 PRO A O 1
ATOM 1367 N N . PRO A 1 175 ? 26.435 -14.641 -39.935 1.00 56.00 175 PRO A N 1
ATOM 1368 C CA . PRO A 1 175 ? 25.750 -15.109 -41.129 1.00 56.00 175 PRO A CA 1
ATOM 1369 C C . PRO A 1 175 ? 26.013 -16.596 -41.226 1.00 56.00 175 PRO A C 1
ATOM 1371 O O . PRO A 1 175 ? 27.175 -17.006 -41.171 1.00 56.00 175 PRO A O 1
ATOM 1374 N N . VAL A 1 176 ? 24.930 -17.385 -41.208 1.00 61.97 176 VAL A N 1
ATOM 1375 C CA . VAL A 1 176 ? 25.024 -18.842 -41.303 1.00 61.97 176 VAL A CA 1
ATOM 1376 C C . VAL A 1 176 ? 26.018 -19.085 -42.433 1.00 61.97 176 VAL A C 1
ATOM 1378 O O . VAL A 1 176 ? 25.784 -18.529 -43.515 1.00 61.97 176 VAL A O 1
ATOM 1381 N N . PRO A 1 177 ? 27.156 -19.772 -42.190 1.00 65.94 177 PRO A N 1
ATOM 1382 C CA . PRO A 1 177 ? 28.095 -20.033 -43.264 1.00 65.94 177 PRO A CA 1
ATOM 1383 C C . PRO A 1 177 ? 27.272 -20.614 -44.411 1.00 65.94 177 PRO A C 1
ATOM 1385 O O . PRO A 1 177 ? 26.364 -21.411 -44.131 1.00 65.94 177 PRO A O 1
ATOM 1388 N N . PRO A 1 178 ? 27.481 -20.137 -45.654 1.00 64.06 178 PRO A N 1
ATOM 1389 C CA . PRO A 1 178 ? 26.665 -20.557 -46.782 1.00 64.06 178 PRO A CA 1
ATOM 1390 C C . PRO A 1 178 ? 26.537 -22.078 -46.722 1.00 64.06 178 PRO A C 1
ATOM 1392 O O . PRO A 1 178 ? 27.537 -22.735 -46.398 1.00 64.06 178 PRO A O 1
ATOM 1395 N N . PRO A 1 179 ? 25.323 -22.629 -46.929 1.00 65.06 179 PRO A N 1
ATOM 1396 C CA . PRO A 1 179 ? 25.122 -24.066 -46.851 1.00 65.06 179 PRO A CA 1
ATOM 1397 C C . PRO A 1 179 ? 26.247 -24.727 -47.648 1.00 65.06 179 PRO A C 1
ATOM 1399 O O . PRO A 1 179 ? 26.536 -24.249 -48.755 1.00 65.06 179 PRO A O 1
ATOM 1402 N N . PRO A 1 180 ? 26.944 -25.730 -47.076 1.00 63.69 180 PRO A N 1
ATOM 1403 C CA . PRO A 1 180 ? 28.037 -26.378 -47.778 1.00 63.69 180 PRO A CA 1
ATOM 1404 C C . PRO A 1 180 ? 27.530 -26.739 -49.176 1.00 63.69 180 PRO A C 1
ATOM 1406 O O . PRO A 1 180 ? 26.398 -27.230 -49.284 1.00 63.69 180 PRO A O 1
ATOM 1409 N N . PRO A 1 181 ? 28.294 -26.418 -50.239 1.00 60.50 181 PRO A N 1
ATOM 1410 C CA . PRO A 1 181 ? 27.849 -26.667 -51.599 1.00 60.50 181 PRO A CA 1
ATOM 1411 C C . PRO A 1 181 ? 27.373 -28.118 -51.682 1.00 60.50 181 PRO A C 1
ATOM 1413 O O . PRO A 1 181 ? 28.033 -28.988 -51.098 1.00 60.50 181 PRO A O 1
ATOM 1416 N N . PRO A 1 182 ? 26.218 -28.385 -52.323 1.00 58.00 182 PRO A N 1
ATOM 1417 C CA . PRO A 1 182 ? 25.670 -29.730 -52.396 1.00 58.00 182 PRO A CA 1
ATOM 1418 C C . PRO A 1 182 ? 26.785 -30.656 -52.862 1.00 58.00 182 PRO A C 1
ATOM 1420 O O . PRO A 1 182 ? 27.388 -30.401 -53.907 1.00 58.00 182 PRO A O 1
ATOM 1423 N N . ALA A 1 183 ? 27.106 -31.661 -52.040 1.00 53.22 183 ALA A N 1
ATOM 1424 C CA . ALA A 1 183 ? 28.175 -32.601 -52.331 1.00 53.22 183 ALA A CA 1
ATOM 1425 C C . ALA A 1 183 ? 27.980 -33.085 -53.768 1.00 53.22 183 ALA A C 1
ATOM 1427 O O . ALA A 1 183 ? 26.941 -33.661 -54.102 1.00 53.22 183 ALA A O 1
ATOM 1428 N N . THR A 1 184 ? 28.933 -32.764 -54.640 1.00 53.50 184 THR A N 1
ATOM 1429 C CA . THR A 1 184 ? 28.892 -33.182 -56.033 1.00 53.50 184 THR A CA 1
ATOM 1430 C C . THR A 1 184 ? 28.889 -34.699 -56.025 1.00 53.50 184 THR A C 1
ATOM 1432 O O . THR A 1 184 ? 29.887 -35.335 -55.693 1.00 53.50 184 THR A O 1
ATOM 1435 N N . ALA A 1 185 ? 27.723 -35.283 -56.311 1.00 57.34 185 ALA A N 1
ATOM 1436 C CA . ALA A 1 185 ? 27.560 -36.723 -56.381 1.00 57.34 185 ALA A CA 1
ATOM 1437 C C . ALA A 1 185 ? 28.584 -37.258 -57.388 1.00 57.34 185 ALA A C 1
ATOM 1439 O O . ALA A 1 185 ? 28.471 -37.004 -58.589 1.00 57.34 185 ALA A O 1
ATOM 1440 N N . ARG A 1 186 ? 29.620 -37.938 -56.884 1.00 60.09 186 ARG A N 1
ATOM 1441 C CA . ARG A 1 186 ? 30.566 -38.682 -57.713 1.00 60.09 186 ARG A CA 1
ATOM 1442 C C . ARG A 1 186 ? 29.780 -39.828 -58.331 1.00 60.09 186 ARG A C 1
ATOM 1444 O O . ARG A 1 186 ? 29.320 -40.715 -57.618 1.00 60.09 186 ARG A O 1
ATOM 1451 N N . ILE A 1 187 ? 29.583 -39.771 -59.641 1.00 63.88 187 ILE A N 1
ATOM 1452 C CA . ILE A 1 187 ? 28.930 -40.841 -60.385 1.00 63.88 187 ILE A CA 1
ATOM 1453 C C . ILE A 1 187 ? 30.028 -41.780 -60.869 1.00 63.88 187 ILE A C 1
ATOM 1455 O O . ILE A 1 187 ? 30.907 -41.379 -61.628 1.00 63.88 187 ILE A O 1
ATOM 1459 N N . THR A 1 188 ? 29.986 -43.027 -60.418 1.00 65.38 188 THR A N 1
ATOM 1460 C CA . THR A 1 188 ? 30.852 -44.083 -60.939 1.00 65.38 188 THR A CA 1
ATOM 1461 C C . THR A 1 188 ? 30.141 -44.735 -62.120 1.00 65.38 188 THR A C 1
ATOM 1463 O O . THR A 1 188 ? 29.127 -45.408 -61.943 1.00 65.38 188 THR A O 1
ATOM 1466 N N . ALA A 1 189 ? 30.651 -44.525 -63.331 1.00 68.94 189 ALA A N 1
ATOM 1467 C CA . ALA A 1 189 ? 30.196 -45.238 -64.519 1.00 68.94 189 ALA A CA 1
ATOM 1468 C C . ALA A 1 189 ? 31.110 -46.446 -64.761 1.00 68.94 189 ALA A C 1
ATOM 1470 O O . ALA A 1 189 ? 32.329 -46.307 -64.809 1.00 68.94 189 ALA A O 1
ATOM 1471 N N . SER A 1 190 ? 30.520 -47.632 -64.903 1.00 71.75 190 SER A N 1
ATOM 1472 C CA . SER A 1 190 ? 31.241 -48.881 -65.186 1.00 71.75 190 SER A CA 1
ATOM 1473 C C . SER A 1 190 ? 31.246 -49.261 -66.671 1.00 71.75 190 SER A C 1
ATOM 1475 O O . SER A 1 190 ? 31.866 -50.255 -67.039 1.00 71.75 190 SER A O 1
ATOM 1477 N N . THR A 1 191 ? 30.567 -48.490 -67.529 1.00 76.00 191 THR A N 1
ATOM 1478 C CA . THR A 1 191 ? 30.501 -48.717 -68.979 1.00 76.00 191 THR A CA 1
ATOM 1479 C C . THR A 1 191 ? 30.695 -47.417 -69.752 1.00 76.00 191 THR A C 1
ATOM 1481 O O . THR A 1 191 ? 30.351 -46.335 -69.272 1.00 76.00 191 THR A O 1
ATOM 1484 N N . TRP A 1 192 ? 31.242 -47.528 -70.964 1.00 74.62 192 TRP A N 1
ATOM 1485 C CA . TRP A 1 192 ? 31.562 -46.378 -71.810 1.00 74.62 192 TRP A CA 1
ATOM 1486 C C . TRP A 1 192 ? 30.314 -45.603 -72.258 1.00 74.62 192 TRP A C 1
ATOM 1488 O O . TRP A 1 192 ? 30.346 -44.375 -72.285 1.00 74.62 192 TRP A O 1
ATOM 1498 N N . GLU A 1 193 ? 29.185 -46.276 -72.519 1.00 82.31 193 GLU A N 1
ATOM 1499 C CA . GLU A 1 193 ? 27.952 -45.571 -72.904 1.00 82.31 193 GLU A CA 1
ATOM 1500 C C . GLU A 1 193 ? 27.439 -44.654 -71.784 1.00 82.31 193 GLU A C 1
ATOM 1502 O O . GLU A 1 193 ? 27.037 -43.521 -72.047 1.00 82.31 193 GLU A O 1
ATOM 1507 N N . LYS A 1 194 ? 27.534 -45.094 -70.520 1.00 76.44 194 LYS A N 1
ATOM 1508 C CA . LYS A 1 194 ? 27.128 -44.283 -69.361 1.00 76.44 194 LYS A CA 1
ATOM 1509 C C . LYS A 1 194 ? 28.020 -43.060 -69.165 1.00 76.44 194 LYS A C 1
ATOM 1511 O O . LYS A 1 194 ? 27.545 -42.015 -68.731 1.00 76.44 194 LYS A O 1
ATOM 1516 N N . VAL A 1 195 ? 29.308 -43.161 -69.502 1.00 74.94 195 VAL A N 1
ATOM 1517 C CA . VAL A 1 195 ? 30.228 -42.011 -69.459 1.00 74.94 195 VAL A CA 1
ATOM 1518 C C . VAL A 1 195 ? 29.778 -40.929 -70.443 1.00 74.94 195 VAL A C 1
ATOM 1520 O O . VAL A 1 195 ? 29.735 -39.754 -70.077 1.00 74.94 195 VAL A O 1
ATOM 1523 N N . LEU A 1 196 ? 29.394 -41.318 -71.663 1.00 79.62 196 LEU A N 1
ATOM 1524 C CA . LEU A 1 196 ? 28.929 -40.383 -72.693 1.00 79.62 196 LEU A CA 1
ATOM 1525 C C . LEU A 1 196 ? 27.603 -39.709 -72.312 1.00 79.62 196 LEU A C 1
ATOM 1527 O O . LEU A 1 196 ? 27.456 -38.502 -72.499 1.00 79.62 196 LEU A O 1
ATOM 1531 N N . GLU A 1 197 ? 26.669 -40.455 -71.720 1.00 78.62 197 GLU A N 1
ATOM 1532 C CA . GLU A 1 197 ? 25.388 -39.915 -71.246 1.00 78.62 197 GLU A CA 1
ATOM 1533 C C . GLU A 1 197 ? 25.582 -38.851 -70.149 1.00 78.62 197 GLU A C 1
ATOM 1535 O O . GLU A 1 197 ? 24.988 -37.771 -70.202 1.00 78.62 197 GLU A O 1
ATOM 1540 N N . HIS A 1 198 ? 26.474 -39.104 -69.185 1.00 75.75 198 HIS A N 1
ATOM 1541 C CA . HIS A 1 198 ? 26.774 -38.140 -68.123 1.00 75.75 198 HIS A CA 1
ATOM 1542 C C . HIS A 1 198 ? 27.556 -36.915 -68.620 1.00 75.75 198 HIS A C 1
ATOM 1544 O O . HIS A 1 198 ? 27.329 -35.811 -68.119 1.00 75.75 198 HIS A O 1
ATOM 1550 N N . ALA A 1 199 ? 28.432 -37.081 -69.616 1.00 75.31 199 ALA A N 1
ATOM 1551 C CA . ALA A 1 199 ? 29.202 -35.985 -70.204 1.00 75.31 199 ALA A CA 1
ATOM 1552 C C . ALA A 1 199 ? 28.327 -34.987 -70.986 1.00 75.31 199 ALA A C 1
ATOM 1554 O O . ALA A 1 199 ? 28.643 -33.800 -71.030 1.00 75.31 199 ALA A O 1
ATOM 1555 N N . ALA A 1 200 ? 27.204 -35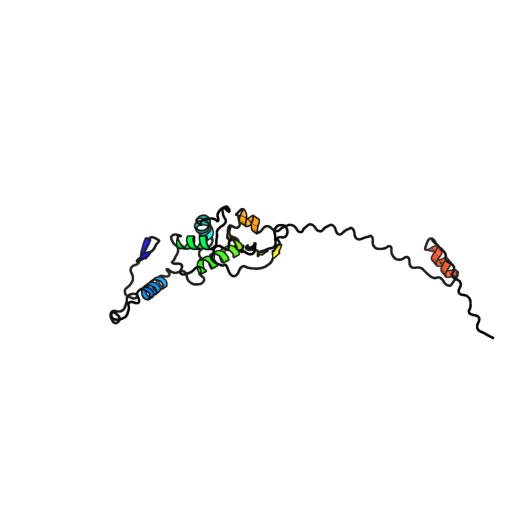.433 -71.559 1.00 74.62 200 ALA A N 1
ATOM 1556 C CA . ALA A 1 200 ? 26.270 -34.552 -72.262 1.00 74.62 200 ALA A CA 1
ATOM 1557 C C . ALA A 1 200 ? 25.511 -33.597 -71.319 1.00 74.62 200 ALA A C 1
ATOM 1559 O O . ALA A 1 200 ? 25.108 -32.510 -71.727 1.00 74.62 200 ALA A O 1
ATOM 1560 N N . GLN A 1 201 ? 25.310 -33.990 -70.057 1.00 73.25 201 GLN A N 1
ATOM 1561 C CA . GLN A 1 201 ? 24.518 -33.223 -69.087 1.00 73.25 201 GLN A CA 1
ATOM 1562 C C . GLN A 1 201 ? 25.367 -32.356 -68.153 1.00 73.25 201 GLN A C 1
ATOM 1564 O O . GLN A 1 201 ? 24.828 -31.485 -67.467 1.00 73.25 201 GLN A O 1
ATOM 1569 N N . ARG A 1 202 ? 26.681 -32.603 -68.065 1.00 69.56 202 ARG A N 1
ATOM 1570 C CA . ARG A 1 202 ? 27.563 -31.922 -67.111 1.00 69.56 202 ARG A CA 1
ATOM 1571 C C . ARG A 1 202 ? 28.949 -31.681 -67.710 1.00 69.56 202 ARG A C 1
ATOM 1573 O O . ARG A 1 202 ? 29.544 -32.627 -68.221 1.00 69.56 202 ARG A O 1
ATOM 1580 N N . PRO A 1 203 ? 29.507 -30.459 -67.594 1.00 67.19 203 PRO A N 1
ATOM 1581 C CA . PRO A 1 203 ? 30.882 -30.211 -68.004 1.00 67.19 203 PRO A CA 1
ATOM 1582 C C . PRO A 1 203 ? 31.830 -31.064 -67.151 1.00 67.19 203 PRO A C 1
ATOM 1584 O O . PRO A 1 203 ? 31.783 -31.033 -65.919 1.00 67.19 203 PRO A O 1
ATOM 1587 N N . LEU A 1 204 ? 32.665 -31.861 -67.815 1.00 63.34 204 LEU A N 1
ATOM 1588 C CA . LEU A 1 204 ? 33.629 -32.748 -67.172 1.00 63.34 204 LEU A CA 1
ATOM 1589 C C . LEU A 1 204 ? 34.756 -31.912 -66.542 1.00 63.34 204 LEU A C 1
ATOM 1591 O O . LEU A 1 204 ? 35.455 -31.194 -67.250 1.00 63.34 204 LEU A O 1
ATOM 1595 N N . ILE A 1 205 ? 34.931 -32.003 -65.219 1.00 71.06 205 ILE A N 1
ATOM 1596 C CA . ILE A 1 205 ? 35.965 -31.239 -64.491 1.00 71.06 205 ILE A CA 1
ATOM 1597 C C . ILE A 1 205 ? 37.247 -32.067 -64.299 1.00 71.06 205 ILE A C 1
ATOM 1599 O O . ILE A 1 205 ? 38.344 -31.529 -64.398 1.00 71.06 205 ILE A O 1
ATOM 1603 N N . SER A 1 206 ? 37.127 -33.371 -64.028 1.00 64.88 206 SER A N 1
ATOM 1604 C CA . SER A 1 206 ? 38.262 -34.290 -63.851 1.00 64.88 206 SER A CA 1
ATOM 1605 C C . SER A 1 206 ? 37.837 -35.731 -64.154 1.00 64.88 206 SER A C 1
ATOM 1607 O O . SER A 1 206 ? 36.691 -36.097 -63.883 1.00 64.88 206 SER A O 1
ATOM 1609 N N . LEU A 1 207 ? 38.745 -36.542 -64.708 1.00 67.50 207 LEU A N 1
ATOM 1610 C CA . LEU A 1 207 ? 38.534 -37.962 -65.003 1.00 67.50 207 LEU A CA 1
ATOM 1611 C C . LEU A 1 207 ? 39.660 -38.785 -64.370 1.00 67.50 207 LEU A C 1
ATOM 1613 O O . LEU A 1 207 ? 40.813 -38.688 -64.783 1.00 67.50 207 LEU A O 1
ATOM 1617 N N . GLU A 1 208 ? 39.315 -39.597 -63.368 1.00 70.50 208 GLU A N 1
ATOM 1618 C CA . GLU A 1 208 ? 40.244 -40.499 -62.679 1.00 70.50 208 GLU A CA 1
ATOM 1619 C C . GLU A 1 208 ? 39.947 -41.955 -63.076 1.00 70.50 208 GLU A C 1
ATOM 1621 O O . GLU A 1 208 ? 38.960 -42.534 -62.610 1.00 70.50 208 GLU A O 1
ATOM 1626 N N . PRO A 1 209 ? 40.761 -42.574 -63.948 1.0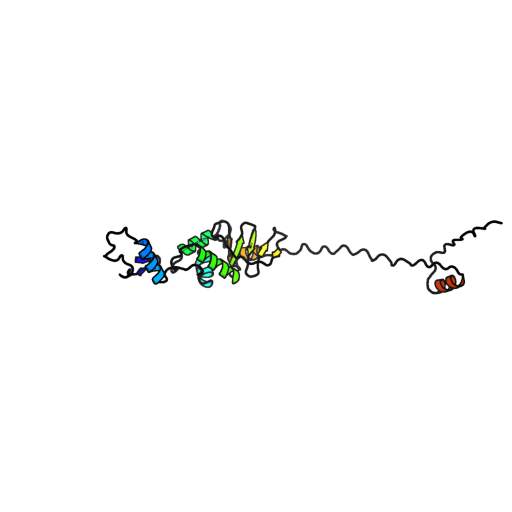0 67.31 209 PRO A N 1
ATOM 1627 C CA . PRO A 1 209 ? 40.588 -43.973 -64.302 1.00 67.31 209 PRO A CA 1
ATOM 1628 C C . PRO A 1 209 ? 41.115 -44.865 -63.171 1.00 67.31 209 PRO A C 1
ATOM 1630 O O . PRO A 1 209 ? 42.281 -44.784 -62.790 1.00 67.31 209 PRO A O 1
ATOM 1633 N N . SER A 1 210 ? 40.264 -45.753 -62.656 1.00 64.69 210 SER A N 1
ATOM 1634 C CA . SER A 1 210 ? 40.673 -46.816 -61.733 1.00 64.69 210 SER A CA 1
ATOM 1635 C C . SER A 1 210 ? 40.503 -48.174 -62.411 1.00 64.69 210 SER A C 1
ATOM 1637 O O . SER A 1 210 ? 39.429 -48.509 -62.903 1.00 64.69 210 SER A O 1
ATOM 1639 N N . ALA A 1 211 ? 41.585 -48.949 -62.477 1.00 67.38 211 ALA A N 1
ATOM 1640 C CA . ALA A 1 211 ? 41.578 -50.300 -63.023 1.00 67.38 211 ALA A CA 1
ATOM 1641 C C . ALA A 1 211 ? 41.775 -51.304 -61.885 1.00 67.38 211 ALA A C 1
ATOM 1643 O O . ALA A 1 211 ? 42.797 -51.288 -61.197 1.00 67.38 211 ALA A O 1
ATOM 1644 N N . THR A 1 212 ? 40.810 -52.197 -61.689 1.00 62.25 212 THR A N 1
ATOM 1645 C CA . THR A 1 212 ? 40.970 -53.348 -60.798 1.00 62.25 212 THR A CA 1
ATOM 1646 C C . THR A 1 212 ? 41.640 -54.466 -61.594 1.00 62.25 212 THR A C 1
ATOM 1648 O O . THR A 1 212 ? 41.121 -54.883 -62.629 1.00 62.25 212 THR A O 1
ATOM 1651 N N . ARG A 1 213 ? 42.813 -54.945 -61.155 1.00 55.31 213 ARG A N 1
ATOM 1652 C CA . ARG A 1 213 ? 43.445 -56.127 -61.766 1.00 55.31 213 ARG A CA 1
ATOM 1653 C C . ARG A 1 213 ? 42.485 -57.317 -61.651 1.00 55.31 213 ARG A C 1
ATOM 1655 O O . ARG A 1 213 ? 41.990 -57.549 -60.547 1.00 55.31 213 ARG A O 1
ATOM 1662 N N . PRO A 1 214 ? 42.259 -58.099 -62.720 1.00 57.84 214 PRO A N 1
ATOM 1663 C CA . PRO A 1 214 ? 41.607 -59.386 -62.567 1.00 57.84 214 PRO A CA 1
ATOM 1664 C C . PRO A 1 214 ? 42.512 -60.268 -61.700 1.00 57.84 214 PRO A C 1
ATOM 1666 O O . PRO A 1 214 ? 43.657 -60.551 -62.057 1.00 57.84 214 PRO A O 1
ATOM 1669 N N . THR A 1 215 ? 42.017 -60.656 -60.528 1.00 48.09 215 THR A N 1
ATOM 1670 C CA . THR A 1 215 ? 42.582 -61.731 -59.716 1.00 48.09 215 THR A CA 1
ATOM 1671 C C . THR A 1 215 ? 42.470 -63.017 -60.526 1.00 48.09 215 THR A C 1
ATOM 1673 O O . THR A 1 215 ? 41.420 -63.653 -60.567 1.00 48.09 215 THR A O 1
ATOM 1676 N N . GLY A 1 216 ? 43.550 -63.362 -61.229 1.00 44.94 216 GLY A N 1
ATOM 1677 C CA . GLY A 1 216 ? 43.710 -64.669 -61.851 1.00 44.94 216 GLY A CA 1
ATOM 1678 C C . GLY A 1 216 ? 43.653 -65.742 -60.770 1.00 44.94 216 GLY A C 1
ATOM 1679 O O . GLY A 1 216 ? 44.543 -65.815 -59.926 1.00 44.94 216 GLY A O 1
ATOM 1680 N N . GLY A 1 217 ? 42.574 -66.521 -60.779 1.00 42.00 217 GLY A N 1
ATOM 1681 C CA . GLY A 1 217 ? 42.475 -67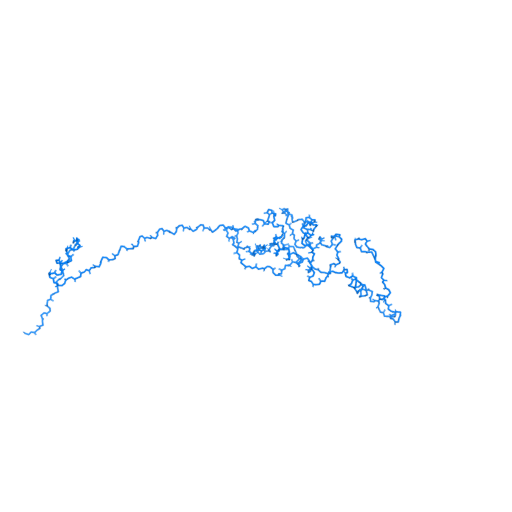.770 -60.040 1.00 42.00 217 GLY A CA 1
ATOM 1682 C C . GLY A 1 217 ? 43.294 -68.859 -60.731 1.00 42.00 217 GLY A C 1
ATOM 1683 O O . GLY A 1 217 ? 43.317 -68.941 -61.957 1.00 42.00 217 GLY A O 1
ATOM 1684 N N . GLU A 1 218 ? 43.973 -69.659 -59.916 1.00 42.50 218 GLU A N 1
ATOM 1685 C CA . GLU A 1 218 ? 44.768 -70.833 -60.279 1.00 42.50 218 GLU A CA 1
ATOM 1686 C C . GLU A 1 218 ? 44.007 -71.832 -61.170 1.00 42.50 218 GLU A C 1
ATOM 1688 O O . GLU A 1 218 ? 42.911 -72.273 -60.813 1.00 42.50 218 GLU A O 1
ATOM 1693 N N . ARG A 1 219 ? 44.630 -72.265 -62.272 1.00 36.91 219 ARG A N 1
ATOM 1694 C CA . ARG A 1 219 ? 45.198 -73.618 -62.461 1.00 36.91 219 ARG A CA 1
ATOM 1695 C C . ARG A 1 219 ? 45.861 -73.753 -63.827 1.00 36.91 219 ARG A C 1
ATOM 1697 O O . ARG A 1 219 ? 45.258 -73.300 -64.821 1.00 36.91 219 ARG A O 1
#

Sequence (219 aa):
MVLPWGTVYSVEEQYQVPEDKMLQKAEGEACLRRFLEGKGLFYEAGDAIDQGRFVKDIVPGTTPVPDMPQVYTTRAIHERFLAAPGLRLIPDGSVVRRTALKSLEKGRVVVRLPDGRSYDDRGCVEGPEGRRRRVTGELTTLPVDDSVYLTLTDSTYGVEWVKEDAEPGKVPKPPVPPPPPPATARITASTWEKVLEHAAQRPLISLEPSATRPTGGER

Foldseek 3Di:
DADPQGDDDDLDPVLADPPVCPVPDDPNVVSVVVSCVVVVLEDDQLAEDDLVCCLPPQQVPFDADPPDPQKHALQSSVVSQCVGHPHGDYPDCNRSFNHQQVCQCVQFKWKAALQLWIGHNQDIWDDDPLATDGDHHGDPTDDRDRRMMMGTCPDPVNCVSPDHHDDPPPPPPPPPPPDDPPPPPDDDDPDPVVVVVVVVVDPDPDDDDDDDDPPDDDD

pLDDT: mean 81.85, std 15.06, range [36.91, 97.75]